Protein AF-A0A550H2T1-F1 (afdb_monomer)

Radius of gyration: 27.41 Å; Cα contacts (8 Å, |Δi|>4): 253; chains: 1; bounding box: 47×89×69 Å

Foldseek 3Di:
DPPVVVVVVVVVVVVVVVVVVVVVPPPPPCPVPPPPPDPPPDPPDDDDDDDDDLALVVVLVCCVVVVDVDDPDHAPVCCVVCVVCVVVVVDDDDDDFDLDDDDDDFPLVDPPNVPPLLVLLLLLLQAQVCLCCPLRVVSDDDDQDSQQTCNVPVRHDPDDDHRHNDLPVSLVSCVVVPQHQDPVRATADRVPRHGDDAAEAEFAQSRVSSVVRSVSSVVSCSVSRHHHDYHHYHPVVRVCCVPPVVD

Secondary structure (DSSP, 8-state):
--HHHHHHHHHHHHHHHHHHHHHHSS-----S------S----SSS-------SSHHHHHHHHHHTS-S--S---GGGHHHHHHHHHHTS--------S----PPP-TTSTTTT-HHHHHHHHTT--HHHIIIIISTT-S---SSTT--GGGGGGS----------HHHHHHHHHHTT--B-TTSSBBPTTTSSBPPPEEEEEETT-HHHHHHHHHHHHHHHHHT--EEEEEE-HHHHHHIIIII--

Sequence (247 aa):
MNQRKFFDITKILFLTSTLLLSFLIQPLALAGVQTSIGNLEGPYFKEIRFKIYASSEAEVAGLLSGDVDVMDFFEAEQIPDIEAGLEDGSIETAQAAEQGMWGFSFQCERYPLNILEFRQAVAHLVDKDKYVREGLQGLGYKIETFIESPGYGPWAATEYVTYEFNPTLAGEMLDSIGFVKGPDGKRIDPETGETMRPLVIIARTEHPHRIFSARELAAQMDVVGIPYDLQEVPRSVASPLVFLEQD

Solvent-accessible surface area (backbone atoms only — not comparable to full-atom values): 15097 Å² total; per-residue (Å²): 144,62,68,67,67,51,55,52,48,54,50,49,50,51,53,52,48,54,54,54,49,56,64,70,66,52,74,79,74,69,77,60,73,83,74,73,74,60,83,86,67,70,76,98,59,94,77,85,85,90,79,88,62,93,44,69,72,59,42,53,52,28,44,79,70,65,78,36,96,76,77,95,78,81,59,67,89,47,48,76,79,47,42,65,33,51,76,72,61,82,40,86,86,86,89,74,62,56,70,73,86,86,79,89,82,77,64,49,88,44,83,67,50,51,39,64,64,52,47,54,20,56,45,11,39,46,53,54,68,54,40,23,53,70,60,34,67,59,79,52,80,84,68,75,49,83,52,37,35,71,44,48,53,94,70,29,55,90,80,81,76,78,55,68,64,34,55,66,59,20,38,51,47,34,41,75,74,46,37,39,67,44,98,87,50,36,19,23,30,67,91,78,73,41,74,40,74,61,46,79,44,82,24,37,62,87,35,65,56,47,42,52,50,51,52,51,40,50,56,40,29,56,76,55,11,51,49,64,44,82,45,79,34,51,56,88,55,44,48,49,39,60,75,71,68,60,113

Nearest PDB structures (foldseek):
  2d5w-assembly2_B  TM=8.670E-01  e=3.342E-06  Thermus thermophilus HB8
  3ry3-assembly2_B  TM=8.615E-01  e=1.090E-05  Yersinia pestis CO92
  4ofo-assembly1_A  TM=7.462E-01  e=2.088E-05  Yersinia pestis
  6lzw-assembly1_A  TM=8.148E-01  e=1.652E-04  Vibrio harveyi 1DA3
  7ebm-assembly1_A  TM=7.617E-01  e=1.304E-04  Vibrio harveyi 1DA3

Structure (mmCIF, N/CA/C/O backbone):
data_AF-A0A550H2T1-F1
#
_entry.id   AF-A0A550H2T1-F1
#
loop_
_atom_site.group_PDB
_atom_site.id
_atom_site.type_symbol
_atom_site.label_atom_id
_atom_site.label_alt_id
_atom_site.label_comp_id
_atom_site.label_asym_id
_atom_site.label_entity_id
_atom_site.label_seq_id
_atom_site.pdbx_PDB_ins_code
_atom_site.Cartn_x
_atom_site.Cartn_y
_atom_site.Cartn_z
_atom_site.occupancy
_atom_site.B_iso_or_equiv
_atom_site.auth_seq_id
_atom_site.auth_comp_id
_atom_site.auth_asym_id
_atom_site.auth_atom_id
_atom_site.pdbx_PDB_model_num
ATOM 1 N N . MET A 1 1 ? -7.224 74.553 -5.557 1.00 53.78 1 MET A N 1
ATOM 2 C CA . MET A 1 1 ? -8.118 73.385 -5.734 1.00 53.78 1 MET A CA 1
ATOM 3 C C . MET A 1 1 ? -7.694 72.537 -6.946 1.00 53.78 1 MET A C 1
ATOM 5 O O . MET A 1 1 ? -8.506 72.319 -7.824 1.00 53.78 1 MET A O 1
ATOM 9 N N . ASN A 1 2 ? -6.429 72.080 -7.031 1.00 56.38 2 ASN A N 1
ATOM 10 C CA . ASN A 1 2 ? -5.956 71.277 -8.185 1.00 56.38 2 ASN A CA 1
ATOM 11 C C . ASN A 1 2 ? -4.809 70.283 -7.893 1.00 56.38 2 ASN A C 1
ATOM 13 O O . ASN A 1 2 ? -4.488 69.471 -8.747 1.00 56.38 2 ASN A O 1
ATOM 17 N N . GLN A 1 3 ? -4.215 70.290 -6.694 1.00 50.47 3 GLN A N 1
ATOM 18 C CA . GLN A 1 3 ? -3.084 69.407 -6.359 1.00 50.47 3 GLN A CA 1
ATOM 19 C C . GLN A 1 3 ? -3.528 67.981 -5.966 1.00 50.47 3 GLN A C 1
ATOM 21 O O . GLN A 1 3 ? -2.899 67.013 -6.375 1.00 50.47 3 GLN A O 1
ATOM 26 N N . ARG A 1 4 ? -4.662 67.823 -5.256 1.00 51.97 4 ARG A N 1
ATOM 27 C CA . ARG A 1 4 ? -5.195 66.498 -4.862 1.00 51.97 4 ARG A CA 1
ATOM 28 C C . ARG A 1 4 ? -5.650 65.646 -6.054 1.00 51.97 4 ARG A C 1
ATOM 30 O O . ARG A 1 4 ? -5.266 64.491 -6.140 1.00 51.97 4 ARG A O 1
ATOM 37 N N . LYS A 1 5 ? -6.379 66.237 -7.012 1.00 51.84 5 LYS A N 1
ATOM 38 C CA . LYS A 1 5 ? -6.832 65.525 -8.222 1.00 51.84 5 LYS A CA 1
ATOM 39 C C . LYS A 1 5 ? -5.664 65.053 -9.092 1.00 51.84 5 LYS A C 1
ATOM 41 O O . LYS A 1 5 ? -5.730 63.966 -9.643 1.00 51.84 5 LYS A O 1
ATOM 46 N N . PHE A 1 6 ? -4.594 65.844 -9.184 1.00 50.91 6 PHE A N 1
ATOM 47 C CA . PHE A 1 6 ? -3.403 65.462 -9.944 1.00 50.91 6 PHE A CA 1
ATOM 48 C C . PHE A 1 6 ? -2.669 64.289 -9.280 1.00 50.91 6 PHE A C 1
ATOM 50 O O . PHE A 1 6 ? -2.289 63.345 -9.958 1.00 50.91 6 PHE A O 1
ATOM 57 N N . PHE A 1 7 ? -2.548 64.301 -7.949 1.00 51.59 7 PHE A N 1
ATOM 58 C CA . PHE A 1 7 ? -1.900 63.227 -7.190 1.00 51.59 7 PHE A CA 1
ATOM 59 C C . PHE A 1 7 ? -2.669 61.896 -7.253 1.00 51.59 7 PHE A C 1
ATOM 61 O O . PHE A 1 7 ? -2.051 60.835 -7.327 1.00 51.59 7 PHE A O 1
ATOM 68 N N . ASP A 1 8 ? -4.004 61.948 -7.273 1.00 57.91 8 ASP A N 1
ATOM 69 C CA . ASP A 1 8 ? -4.855 60.761 -7.428 1.00 57.91 8 ASP A CA 1
ATOM 70 C C . ASP A 1 8 ? -4.793 60.190 -8.851 1.00 57.91 8 ASP A C 1
ATOM 72 O O . ASP A 1 8 ? -4.702 58.977 -9.017 1.00 57.91 8 ASP A O 1
ATOM 76 N N . ILE A 1 9 ? -4.742 61.042 -9.881 1.00 59.72 9 ILE A N 1
ATOM 77 C CA . ILE A 1 9 ? -4.605 60.601 -11.278 1.00 59.72 9 ILE A CA 1
ATOM 78 C C . ILE A 1 9 ? -3.243 59.937 -11.509 1.00 59.72 9 ILE A C 1
ATOM 80 O O . ILE A 1 9 ? -3.193 58.880 -12.131 1.00 59.72 9 ILE A O 1
ATOM 84 N N . THR A 1 10 ? -2.148 60.479 -10.965 1.00 57.31 10 THR A N 1
ATOM 85 C CA . THR A 1 10 ? -0.812 59.873 -11.108 1.00 57.31 10 THR A CA 1
ATOM 86 C C . THR A 1 10 ? -0.706 58.532 -10.384 1.00 57.31 10 THR A C 1
ATOM 88 O O . THR A 1 10 ? -0.069 57.617 -10.898 1.00 57.31 10 THR A O 1
ATOM 91 N N . LYS A 1 11 ? -1.359 58.377 -9.222 1.00 55.03 11 LYS A N 1
ATOM 92 C CA . LYS A 1 11 ? -1.432 57.092 -8.507 1.00 55.03 11 LYS A CA 1
ATOM 93 C C . LYS A 1 11 ? -2.270 56.066 -9.255 1.00 55.03 11 LYS A C 1
ATOM 95 O O . LYS A 1 11 ? -1.849 54.921 -9.339 1.00 55.03 11 LYS A O 1
ATOM 100 N N . ILE A 1 12 ? -3.405 56.473 -9.823 1.00 61.25 12 ILE A N 1
ATOM 101 C CA . ILE A 1 12 ? -4.246 55.603 -10.652 1.00 61.25 12 ILE A CA 1
ATOM 102 C C . ILE A 1 12 ? -3.483 55.181 -11.912 1.00 61.25 12 ILE A C 1
ATOM 104 O O . ILE A 1 12 ? -3.453 53.995 -12.203 1.00 61.25 12 ILE A O 1
ATOM 108 N N . LEU A 1 13 ? -2.784 56.100 -12.588 1.00 59.78 13 LEU A N 1
ATOM 109 C CA . LEU A 1 13 ? -1.946 55.791 -13.754 1.00 59.78 13 LEU A CA 1
ATOM 110 C C . LEU A 1 13 ? -0.780 54.855 -13.418 1.00 59.78 13 LEU A C 1
ATOM 112 O O . LEU A 1 13 ? -0.501 53.943 -14.194 1.00 59.78 13 LEU A O 1
ATOM 116 N N . PHE A 1 14 ? -0.129 55.036 -12.263 1.00 62.31 14 PHE A N 1
ATOM 117 C CA . PHE A 1 14 ? 0.906 54.110 -11.797 1.00 62.31 14 PHE A CA 1
ATOM 118 C C . PHE A 1 14 ? 0.327 52.730 -11.482 1.00 62.31 14 PHE A C 1
ATOM 120 O O . PHE A 1 14 ? 0.906 51.747 -11.925 1.00 62.31 14 PHE A O 1
ATOM 127 N N . LEU A 1 15 ? -0.822 52.657 -10.799 1.00 57.72 15 LEU A N 1
ATOM 128 C CA . LEU A 1 15 ? -1.489 51.396 -10.460 1.00 57.72 15 LEU A CA 1
ATOM 129 C C . LEU A 1 15 ? -1.986 50.659 -11.710 1.00 57.72 15 LEU A C 1
ATOM 131 O O . LEU A 1 15 ? -1.854 49.445 -11.800 1.00 57.72 15 LEU A O 1
ATOM 135 N N . THR A 1 16 ? -2.525 51.378 -12.700 1.00 58.09 16 THR A N 1
ATOM 136 C CA . THR A 1 16 ? -2.954 50.781 -13.972 1.00 58.09 16 THR A CA 1
ATOM 137 C C . THR A 1 16 ? -1.765 50.360 -14.825 1.00 58.09 16 THR A C 1
ATOM 139 O O . THR A 1 16 ? -1.844 49.336 -15.492 1.00 58.09 16 THR A O 1
ATOM 142 N N . SER A 1 17 ? -0.657 51.107 -14.786 1.00 57.84 17 SER A N 1
ATOM 143 C CA . SER A 1 17 ? 0.568 50.777 -15.523 1.00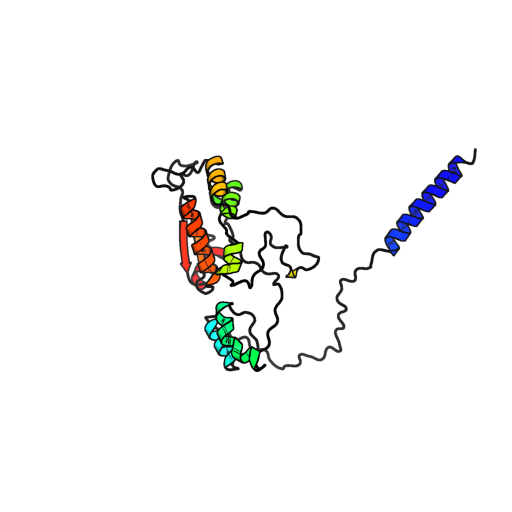 57.84 17 SER A CA 1
ATOM 144 C C . SER A 1 17 ? 1.262 49.544 -14.941 1.00 57.84 17 SER A C 1
ATOM 146 O O . SER A 1 17 ? 1.647 48.657 -15.697 1.00 57.84 17 SER A O 1
ATOM 148 N N . THR A 1 18 ? 1.346 49.414 -13.611 1.00 59.50 18 THR A N 1
ATOM 149 C CA . THR A 1 18 ? 1.875 48.196 -12.977 1.00 59.50 18 THR A CA 1
ATOM 150 C C . THR A 1 18 ? 0.954 46.995 -13.164 1.00 59.50 18 THR A C 1
ATOM 152 O O . THR A 1 18 ? 1.463 45.901 -13.394 1.00 59.50 18 THR A O 1
ATOM 155 N N . LEU A 1 19 ? -0.373 47.180 -13.161 1.00 57.50 19 LEU A N 1
ATOM 156 C CA . LEU A 1 19 ? -1.322 46.097 -13.449 1.00 57.50 19 LEU A CA 1
ATOM 157 C C . LEU A 1 19 ? -1.228 45.630 -14.917 1.00 57.50 19 LEU A C 1
ATOM 159 O O . LEU A 1 19 ? -1.221 44.431 -15.187 1.00 57.50 19 LEU A O 1
ATOM 163 N N . LEU A 1 20 ? -1.074 46.557 -15.870 1.00 55.59 20 LEU A N 1
ATOM 164 C CA . LEU A 1 20 ? -0.859 46.244 -17.292 1.00 55.59 20 LEU A CA 1
ATOM 165 C C . LEU A 1 20 ? 0.508 45.590 -17.548 1.00 55.59 20 LEU A C 1
ATOM 167 O O . LEU A 1 20 ? 0.585 44.652 -18.339 1.00 55.59 20 LEU A O 1
ATOM 171 N N . LEU A 1 21 ? 1.570 46.009 -16.849 1.00 56.59 21 LEU A N 1
ATOM 172 C CA . LEU A 1 21 ? 2.873 45.336 -16.918 1.00 56.59 21 LEU A CA 1
ATOM 173 C C . LEU A 1 21 ? 2.838 43.932 -16.296 1.00 56.59 21 LEU A C 1
ATOM 175 O O . LEU A 1 21 ? 3.496 43.037 -16.818 1.00 56.59 21 LEU A O 1
ATOM 179 N N . SER A 1 22 ? 2.049 43.696 -15.240 1.00 54.44 22 SER A N 1
ATOM 180 C CA . SER A 1 22 ? 1.910 42.349 -14.663 1.00 54.44 22 SER A CA 1
ATOM 181 C C . SER A 1 22 ? 1.177 41.362 -15.577 1.00 54.44 22 SER A C 1
ATOM 183 O O . SER A 1 22 ? 1.440 40.166 -15.493 1.00 54.44 22 SER A O 1
ATOM 185 N N . PHE A 1 23 ? 0.333 41.842 -16.499 1.00 54.12 23 PHE A N 1
ATOM 186 C CA . PHE A 1 23 ? -0.241 41.001 -17.558 1.00 54.12 23 PHE A CA 1
ATOM 187 C C . PHE A 1 23 ? 0.731 40.751 -18.724 1.00 54.12 23 PHE A C 1
ATOM 189 O O . PHE A 1 23 ? 0.613 39.731 -19.394 1.00 54.12 23 PHE A O 1
ATOM 196 N N . LEU A 1 24 ? 1.714 41.632 -18.948 1.00 52.44 24 LEU A N 1
ATOM 197 C CA . LEU A 1 24 ? 2.743 41.471 -19.989 1.00 52.44 24 LEU A CA 1
ATOM 198 C C . LEU A 1 24 ? 3.892 40.528 -19.586 1.00 52.44 24 LEU A C 1
ATOM 200 O O . LEU A 1 24 ? 4.621 40.071 -20.461 1.00 52.44 24 LEU A O 1
ATOM 204 N N . ILE A 1 25 ? 4.066 40.249 -18.287 1.00 52.00 25 ILE A N 1
ATOM 205 C CA . ILE A 1 25 ? 5.144 39.389 -17.754 1.00 52.00 25 ILE A CA 1
ATOM 206 C C . ILE A 1 25 ? 4.616 38.015 -17.314 1.00 52.00 25 ILE A C 1
ATOM 208 O O . ILE A 1 25 ? 5.388 37.178 -16.858 1.00 52.00 25 ILE A O 1
ATOM 212 N N . GLN A 1 26 ? 3.323 37.721 -17.480 1.00 47.94 26 GLN A N 1
ATOM 213 C CA . GLN A 1 26 ? 2.896 36.325 -17.424 1.00 47.94 26 GLN A CA 1
ATOM 214 C C . GLN A 1 26 ? 3.630 35.617 -18.569 1.00 47.94 26 GLN A C 1
ATOM 216 O O . GLN A 1 26 ? 3.380 35.973 -19.726 1.00 47.94 26 GLN A O 1
ATOM 221 N N . PRO A 1 27 ? 4.548 34.661 -18.312 1.00 53.12 27 PRO A N 1
ATOM 222 C CA . PRO A 1 27 ? 4.925 33.766 -19.380 1.00 53.12 27 PRO A CA 1
ATOM 223 C C . PRO A 1 27 ? 3.598 33.177 -19.830 1.00 53.12 27 PRO A C 1
ATOM 225 O O . PRO A 1 27 ? 2.863 32.604 -19.023 1.00 53.12 27 PRO A O 1
ATOM 228 N N . LEU A 1 28 ? 3.241 33.404 -21.093 1.00 48.69 28 LEU A N 1
ATOM 229 C CA . LEU A 1 28 ? 2.250 32.573 -21.735 1.00 48.69 28 LEU A CA 1
ATOM 230 C C . LEU A 1 28 ? 2.869 31.183 -21.621 1.00 48.69 28 LEU A C 1
ATOM 232 O O . LEU A 1 28 ? 3.751 30.824 -22.399 1.00 48.69 28 LEU A O 1
ATOM 236 N N . ALA A 1 29 ? 2.518 30.456 -20.564 1.00 47.31 29 ALA A N 1
ATOM 237 C CA . ALA A 1 29 ? 2.826 29.060 -20.450 1.00 47.31 29 ALA A CA 1
ATOM 238 C C . ALA A 1 29 ? 1.952 28.424 -21.524 1.00 47.31 29 ALA A C 1
ATOM 240 O O . ALA A 1 29 ? 0.867 27.911 -21.260 1.00 47.31 29 ALA A O 1
ATOM 241 N N . LEU A 1 30 ? 2.424 28.483 -22.771 1.00 47.00 30 LEU A N 1
ATOM 242 C CA . LEU A 1 30 ? 2.218 27.394 -23.696 1.00 47.00 30 LEU A CA 1
ATOM 243 C C . LEU A 1 30 ? 2.897 26.187 -23.036 1.00 47.00 30 LEU A C 1
ATOM 245 O O . LEU A 1 30 ? 3.993 25.783 -23.389 1.00 47.00 30 LEU A O 1
ATOM 249 N N . ALA A 1 31 ? 2.216 25.615 -22.046 1.00 47.78 31 ALA A N 1
ATOM 250 C CA . ALA A 1 31 ? 2.358 24.217 -21.688 1.00 47.78 31 ALA A CA 1
ATOM 251 C C . ALA A 1 31 ? 1.660 23.335 -22.741 1.00 47.78 31 ALA A C 1
ATOM 253 O O . ALA A 1 31 ? 1.484 22.139 -22.545 1.00 47.78 31 ALA A O 1
ATOM 254 N N . GLY A 1 32 ? 1.262 23.907 -23.884 1.00 45.31 32 GLY A N 1
ATOM 255 C CA . GLY A 1 32 ? 1.174 23.137 -25.105 1.00 45.31 32 GLY A CA 1
ATOM 256 C C . GLY A 1 32 ? 2.590 22.753 -25.494 1.00 45.31 32 GLY A C 1
ATOM 257 O O . GLY A 1 32 ? 3.327 23.590 -26.013 1.00 45.31 32 GLY A O 1
ATOM 258 N N . VAL A 1 33 ? 2.960 21.493 -25.249 1.00 48.91 33 VAL A N 1
ATOM 259 C CA . VAL A 1 33 ? 4.030 20.838 -26.007 1.00 48.91 33 VAL A CA 1
ATOM 260 C C . VAL A 1 33 ? 3.840 21.264 -27.455 1.00 48.91 33 VAL A C 1
ATOM 262 O O . VAL A 1 33 ? 2.736 21.127 -27.992 1.00 48.91 33 VAL A O 1
ATOM 265 N N . GLN A 1 34 ? 4.875 21.844 -28.061 1.00 43.41 34 GLN A N 1
ATOM 266 C CA . GLN A 1 34 ? 4.856 22.156 -29.478 1.00 43.41 34 GLN A CA 1
ATOM 267 C C . GLN A 1 34 ? 4.754 20.821 -30.205 1.00 43.41 34 GLN A C 1
ATOM 269 O O . GLN A 1 34 ? 5.752 20.171 -30.498 1.00 43.41 34 GLN A O 1
ATOM 274 N N . THR A 1 35 ? 3.528 20.365 -30.433 1.00 50.88 35 THR A N 1
ATOM 275 C CA . THR A 1 35 ? 3.269 19.218 -31.276 1.00 50.88 35 THR A CA 1
ATOM 276 C C . THR A 1 35 ? 3.522 19.721 -32.682 1.00 50.88 35 THR A C 1
ATOM 278 O O . THR A 1 35 ? 2.626 20.171 -33.393 1.00 50.88 35 THR A O 1
ATOM 281 N N . SER A 1 36 ? 4.783 19.657 -33.112 1.00 51.81 36 SER A N 1
ATOM 282 C CA . SER A 1 36 ? 5.016 19.356 -34.511 1.00 51.81 36 SER A CA 1
ATOM 283 C C . SER A 1 36 ? 4.486 17.942 -34.689 1.00 51.81 36 SER A C 1
ATOM 285 O O . SER A 1 36 ? 5.218 16.958 -34.603 1.00 51.81 36 SER A O 1
ATOM 287 N N . ILE A 1 37 ? 3.178 17.829 -34.899 1.00 54.94 37 ILE A N 1
ATOM 288 C CA . ILE A 1 37 ? 2.706 16.760 -35.750 1.00 54.94 37 ILE A CA 1
ATOM 289 C C . ILE A 1 37 ? 3.493 17.030 -37.030 1.00 54.94 37 ILE A C 1
ATOM 291 O O . ILE A 1 37 ? 3.290 18.062 -37.674 1.00 54.94 37 ILE A O 1
ATOM 295 N N . GLY A 1 38 ? 4.517 16.216 -37.294 1.00 59.28 38 GLY A N 1
ATOM 296 C CA . GLY A 1 38 ? 5.225 16.266 -38.565 1.00 59.28 38 GLY A CA 1
ATOM 297 C C . GLY A 1 38 ? 4.222 16.056 -39.700 1.00 59.28 38 GLY A C 1
ATOM 298 O O . GLY A 1 38 ? 3.005 16.031 -39.494 1.00 59.28 38 GLY A O 1
ATOM 299 N N . ASN A 1 39 ? 4.694 15.828 -40.921 1.00 62.44 39 ASN A N 1
ATOM 300 C CA . ASN A 1 39 ? 3.790 15.191 -41.874 1.00 62.44 39 ASN A CA 1
ATOM 301 C C . ASN A 1 39 ? 3.227 13.938 -41.185 1.00 62.44 39 ASN A C 1
ATOM 303 O O . ASN A 1 39 ? 4.005 13.157 -40.640 1.00 62.44 39 ASN A O 1
ATOM 307 N N . LEU A 1 40 ? 1.897 13.797 -41.127 1.00 61.09 40 LEU A N 1
ATOM 308 C CA . LEU A 1 40 ? 1.235 12.565 -40.695 1.00 61.09 40 LEU A CA 1
ATOM 309 C C . LEU A 1 40 ? 1.529 11.498 -41.757 1.00 61.09 40 LEU A C 1
ATOM 311 O O . LEU A 1 40 ? 0.663 11.099 -42.532 1.00 61.09 40 LEU A O 1
ATOM 315 N N . GLU A 1 41 ? 2.792 11.100 -41.848 1.00 68.75 41 GLU A N 1
ATOM 316 C CA . GLU A 1 41 ? 3.194 9.824 -42.393 1.00 68.75 41 GLU A CA 1
ATOM 317 C C . GLU A 1 41 ? 2.565 8.798 -41.453 1.00 68.75 41 GLU A C 1
ATOM 319 O O . GLU A 1 41 ? 2.632 8.933 -40.229 1.00 68.75 41 GLU A O 1
ATOM 324 N N . GLY A 1 42 ? 1.810 7.860 -42.025 1.00 74.00 42 GLY A N 1
ATOM 325 C CA . GLY A 1 42 ? 1.128 6.828 -41.251 1.00 74.00 42 GLY A CA 1
ATOM 326 C C . GLY A 1 42 ? 2.099 6.046 -40.354 1.00 74.00 42 GLY A C 1
ATOM 327 O O . GLY A 1 42 ? 3.311 6.257 -40.408 1.00 74.00 42 GLY A O 1
ATOM 328 N N . PRO A 1 43 ? 1.592 5.119 -39.528 1.00 81.31 43 PRO A N 1
ATOM 329 C CA . PRO A 1 43 ? 2.452 4.341 -38.644 1.00 81.31 43 PRO A CA 1
ATOM 330 C C . PRO A 1 43 ? 3.610 3.709 -39.430 1.00 81.31 43 PRO A C 1
ATOM 332 O O . PRO A 1 43 ? 3.405 3.120 -40.493 1.00 81.31 43 PRO A O 1
ATOM 335 N N . TYR A 1 44 ? 4.828 3.816 -38.893 1.00 85.38 44 TYR A N 1
ATOM 336 C CA . TYR A 1 44 ? 6.033 3.227 -39.495 1.00 85.38 44 TYR A CA 1
ATOM 337 C C . TYR A 1 44 ? 5.989 1.687 -39.548 1.00 85.38 44 TYR A C 1
ATOM 339 O O . TYR A 1 44 ? 6.842 1.053 -40.167 1.00 85.38 44 TYR A O 1
ATOM 347 N N . PHE A 1 45 ? 4.982 1.077 -38.924 1.00 84.06 45 PHE A N 1
ATOM 348 C CA . PHE A 1 45 ? 4.720 -0.354 -38.878 1.00 84.06 45 PHE A CA 1
ATOM 349 C C . PHE A 1 45 ? 3.338 -0.677 -39.463 1.00 84.06 45 PHE A C 1
ATOM 351 O O . PHE A 1 45 ? 2.417 0.138 -39.458 1.00 84.06 45 PHE A O 1
ATOM 358 N N . LYS A 1 46 ? 3.187 -1.907 -39.966 1.00 89.88 46 LYS A N 1
ATOM 359 C CA . LYS A 1 46 ? 1.938 -2.388 -40.583 1.00 89.88 46 LYS A CA 1
ATOM 360 C C . LYS A 1 46 ? 0.971 -3.027 -39.586 1.00 89.88 46 LYS A C 1
ATOM 362 O O . LYS A 1 46 ? -0.219 -3.101 -39.871 1.00 89.88 46 LYS A O 1
ATOM 367 N N . GLU A 1 47 ? 1.482 -3.522 -38.462 1.00 91.56 47 GLU A N 1
ATOM 368 C CA . GLU A 1 47 ? 0.734 -4.298 -37.474 1.00 91.56 47 GLU A CA 1
ATOM 369 C C . GLU A 1 47 ? 1.358 -4.098 -36.084 1.00 91.56 47 GLU A C 1
ATOM 371 O O . GLU A 1 47 ? 2.575 -3.964 -35.980 1.00 91.56 47 GLU A O 1
ATOM 376 N N . ILE A 1 48 ? 0.527 -4.098 -35.039 1.00 91.62 48 ILE A N 1
ATOM 377 C CA . ILE A 1 48 ? 0.940 -4.248 -33.637 1.00 91.62 48 ILE A CA 1
ATOM 378 C C . ILE A 1 48 ? 0.276 -5.522 -33.117 1.00 91.62 48 ILE A C 1
ATOM 380 O O . ILE A 1 48 ? -0.931 -5.701 -33.302 1.00 91.62 48 ILE A O 1
ATOM 384 N N . ARG A 1 49 ? 1.042 -6.391 -32.451 1.00 93.12 49 ARG A N 1
ATOM 385 C CA . ARG A 1 49 ? 0.527 -7.609 -31.816 1.00 93.12 49 ARG A CA 1
ATOM 386 C C . ARG A 1 49 ? 0.654 -7.503 -30.307 1.00 93.12 49 ARG A C 1
ATOM 388 O O . ARG A 1 49 ? 1.757 -7.444 -29.786 1.00 93.12 49 ARG A O 1
ATOM 395 N N . PHE A 1 50 ? -0.481 -7.536 -29.619 1.00 94.12 50 PHE A N 1
ATOM 396 C CA . PHE A 1 50 ? -0.514 -7.660 -28.166 1.00 94.12 50 PHE A CA 1
ATOM 397 C C . PHE A 1 50 ? -0.566 -9.139 -27.799 1.00 94.12 50 PHE A C 1
ATOM 399 O O . PHE A 1 50 ? -1.551 -9.822 -28.095 1.00 94.12 50 PHE A O 1
ATOM 406 N N . LYS A 1 51 ? 0.500 -9.636 -27.173 1.00 92.69 51 LYS A N 1
ATOM 407 C CA . LYS A 1 51 ? 0.582 -11.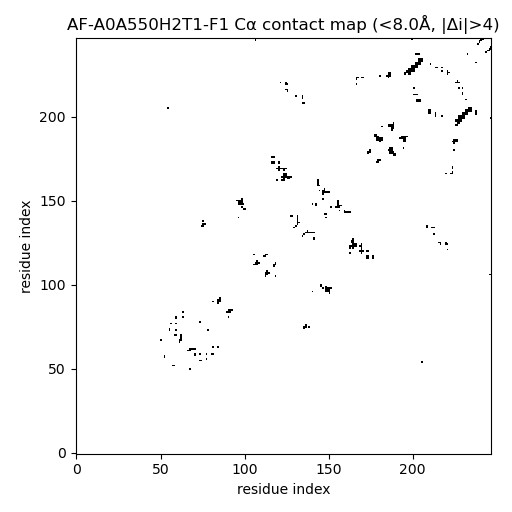009 -26.682 1.00 92.69 51 LYS A CA 1
ATOM 408 C C . LYS A 1 51 ? 0.420 -11.008 -25.168 1.00 92.69 51 LYS A C 1
ATOM 410 O O . LYS A 1 51 ? 1.099 -10.265 -24.478 1.00 92.69 51 LYS A O 1
ATOM 415 N N . ILE A 1 52 ? -0.510 -11.818 -24.668 1.00 90.00 52 ILE A N 1
ATOM 416 C CA . ILE A 1 52 ? -0.811 -11.893 -23.236 1.00 90.00 52 ILE A CA 1
ATOM 417 C C . ILE A 1 52 ? -0.054 -13.076 -22.643 1.00 90.00 52 ILE A C 1
ATOM 419 O O . ILE A 1 52 ? -0.306 -14.222 -23.026 1.00 90.00 52 ILE A O 1
ATOM 423 N N . TYR A 1 53 ? 0.825 -12.791 -21.689 1.00 87.19 53 TYR A N 1
ATOM 424 C CA . TYR A 1 53 ? 1.467 -13.795 -20.851 1.00 87.19 53 TYR A CA 1
ATOM 425 C C . TYR A 1 53 ? 0.705 -13.958 -19.534 1.00 87.19 53 TYR A C 1
ATOM 427 O O . TYR A 1 53 ? 0.035 -13.043 -19.056 1.00 87.19 53 TYR A O 1
ATOM 435 N N . ALA A 1 54 ? 0.753 -15.166 -18.971 1.00 82.94 54 ALA A N 1
ATOM 436 C CA . ALA A 1 54 ? 0.061 -15.483 -17.720 1.00 82.94 54 ALA A CA 1
ATOM 437 C C . ALA A 1 54 ? 0.863 -15.078 -16.471 1.00 82.94 54 ALA A C 1
ATOM 439 O O . ALA A 1 54 ? 0.295 -15.017 -15.383 1.00 82.94 54 ALA A O 1
ATOM 440 N N . SER A 1 55 ? 2.163 -14.826 -16.627 1.00 82.38 55 SER A N 1
ATOM 441 C CA . SER A 1 55 ? 3.058 -14.362 -15.573 1.00 82.38 55 SER A CA 1
ATOM 442 C C . SER A 1 55 ? 4.139 -13.467 -16.171 1.00 82.38 55 SER A C 1
ATOM 444 O O . SER A 1 55 ? 4.419 -13.559 -17.371 1.00 82.38 55 SER A O 1
ATOM 446 N N . SER A 1 56 ? 4.739 -12.624 -15.336 1.00 85.25 56 SER A N 1
ATOM 447 C CA . SER A 1 56 ? 5.802 -11.718 -15.764 1.00 85.25 56 SER A CA 1
ATOM 448 C C . SER A 1 56 ? 7.066 -12.474 -16.188 1.00 85.25 56 SER A C 1
ATOM 450 O O . SER A 1 56 ? 7.698 -12.136 -17.181 1.00 85.25 56 SER A O 1
ATOM 452 N N . GLU A 1 57 ? 7.393 -13.592 -15.534 1.00 88.31 57 GLU A N 1
ATOM 453 C CA . GLU A 1 57 ? 8.562 -14.408 -15.895 1.00 88.31 57 GLU A CA 1
ATOM 454 C C . GLU A 1 57 ? 8.446 -14.969 -17.320 1.00 88.31 57 GLU A C 1
ATOM 456 O O . GLU A 1 57 ? 9.435 -15.072 -18.047 1.00 88.31 57 GLU A O 1
ATOM 461 N N . ALA A 1 58 ? 7.227 -15.316 -17.743 1.00 90.81 58 ALA A N 1
ATOM 462 C CA . ALA A 1 58 ? 6.974 -15.756 -19.109 1.00 90.81 58 ALA A CA 1
ATOM 463 C C . ALA A 1 58 ? 7.095 -14.603 -20.120 1.00 90.81 58 ALA A C 1
ATOM 465 O O . ALA A 1 58 ? 7.517 -14.838 -21.252 1.00 90.81 58 ALA A O 1
ATOM 466 N N . GLU A 1 59 ? 6.750 -13.379 -19.719 1.00 92.31 59 GLU A N 1
ATOM 467 C CA . GLU A 1 59 ? 6.899 -12.177 -20.544 1.00 92.31 59 GLU A CA 1
ATOM 468 C C . GLU A 1 59 ? 8.377 -11.806 -20.735 1.00 92.31 59 GLU A C 1
ATOM 470 O O . GLU A 1 59 ? 8.809 -11.637 -21.877 1.00 92.31 59 GLU A O 1
ATOM 475 N N . VAL A 1 60 ? 9.181 -11.820 -19.663 1.00 93.81 60 VAL A N 1
ATOM 476 C CA . VAL A 1 60 ? 10.642 -11.613 -19.719 1.00 93.81 60 VAL A CA 1
ATOM 477 C C . VAL A 1 60 ? 11.316 -12.648 -20.622 1.00 93.81 60 VAL A C 1
ATOM 479 O O . VAL A 1 60 ? 12.123 -12.295 -21.482 1.00 93.81 60 VAL A O 1
ATOM 482 N N . ALA A 1 61 ? 10.950 -13.928 -20.508 1.00 93.44 61 ALA A N 1
ATOM 483 C CA . ALA A 1 61 ? 11.457 -14.965 -21.411 1.00 93.44 61 ALA A CA 1
ATOM 484 C C . ALA A 1 61 ? 11.043 -14.726 -22.879 1.00 93.44 61 ALA A C 1
ATOM 486 O O . ALA A 1 61 ? 11.805 -15.018 -23.808 1.00 93.44 61 ALA A O 1
ATOM 487 N N . GLY A 1 62 ? 9.845 -14.180 -23.099 1.00 94.75 62 GLY A N 1
ATOM 488 C CA . GLY A 1 62 ? 9.372 -13.745 -24.410 1.00 94.75 62 GLY A CA 1
ATOM 489 C C . GLY A 1 62 ? 10.239 -12.633 -25.001 1.00 94.75 62 GLY A C 1
ATOM 490 O O . GLY A 1 62 ? 10.619 -12.720 -26.168 1.00 94.75 62 GLY A O 1
ATOM 491 N N . LEU A 1 63 ? 10.611 -11.636 -24.194 1.00 95.56 63 LEU A N 1
ATOM 492 C CA . LEU A 1 63 ? 11.517 -10.560 -24.604 1.00 95.56 63 LEU A CA 1
ATOM 493 C C . LEU A 1 63 ? 12.907 -11.110 -24.957 1.00 95.56 63 LEU A C 1
ATOM 495 O O . LEU A 1 63 ? 13.402 -10.885 -26.058 1.00 95.56 63 LEU A O 1
ATOM 499 N N . LEU A 1 64 ? 13.504 -11.908 -24.065 1.00 94.50 64 LEU A N 1
ATOM 500 C CA . LEU A 1 64 ? 14.848 -12.479 -24.249 1.00 94.50 64 LEU A CA 1
ATOM 501 C C . LEU A 1 64 ? 14.956 -13.403 -25.474 1.00 94.50 64 LEU A C 1
ATOM 503 O O . LEU A 1 64 ? 16.029 -13.546 -26.057 1.00 94.50 64 LEU A O 1
ATOM 507 N N . SER A 1 65 ? 13.855 -14.047 -25.871 1.00 95.19 65 SER A N 1
ATOM 508 C CA . SER A 1 65 ? 13.805 -14.914 -27.056 1.00 95.19 65 SER A CA 1
ATOM 509 C C . SER A 1 65 ? 13.436 -14.187 -28.355 1.00 95.19 65 SER A C 1
ATOM 511 O O . SER A 1 65 ? 13.506 -14.801 -29.424 1.00 95.19 65 SER A O 1
ATOM 513 N N . GLY A 1 66 ? 13.063 -12.904 -28.288 1.00 94.69 66 GLY A N 1
ATOM 514 C CA . GLY A 1 66 ? 12.577 -12.122 -29.430 1.00 94.69 66 GLY A CA 1
ATOM 515 C C . GLY A 1 66 ? 11.153 -12.480 -29.878 1.00 94.69 66 GLY A C 1
ATOM 516 O O . GLY A 1 66 ? 10.776 -12.220 -31.018 1.00 94.69 66 GLY A O 1
ATOM 517 N N . ASP A 1 67 ? 10.365 -13.117 -29.012 1.00 95.88 67 ASP A N 1
ATOM 518 C CA . ASP A 1 67 ? 8.941 -13.404 -29.238 1.00 95.88 67 ASP A CA 1
ATOM 519 C C . ASP A 1 67 ? 8.072 -12.144 -29.049 1.00 95.88 67 ASP A C 1
ATOM 521 O O . ASP A 1 67 ? 7.011 -12.012 -29.664 1.00 95.88 67 ASP A O 1
ATOM 525 N N . VAL A 1 68 ? 8.540 -11.193 -28.232 1.00 96.12 68 VAL A N 1
ATOM 526 C CA . VAL A 1 68 ? 8.031 -9.815 -28.164 1.00 96.12 68 VAL A CA 1
ATOM 527 C C . VAL A 1 68 ? 9.180 -8.815 -28.250 1.00 96.12 68 VAL A C 1
ATOM 529 O O . VAL A 1 68 ? 10.260 -9.064 -27.727 1.00 96.12 68 VAL A O 1
ATOM 532 N N . ASP A 1 69 ? 8.928 -7.679 -28.899 1.00 93.75 69 ASP A N 1
ATOM 533 C CA . ASP A 1 69 ? 9.926 -6.616 -29.084 1.00 93.75 69 ASP A CA 1
ATOM 534 C C . ASP A 1 69 ? 9.911 -5.573 -27.952 1.00 93.75 69 ASP A C 1
ATOM 536 O O . ASP A 1 69 ? 10.877 -4.840 -27.760 1.00 93.75 69 ASP A O 1
ATOM 540 N N . VAL A 1 70 ? 8.786 -5.454 -27.238 1.00 92.81 70 VAL A N 1
ATOM 541 C CA . VAL A 1 70 ? 8.552 -4.434 -26.208 1.00 92.81 70 VAL A CA 1
ATOM 542 C C . VAL A 1 70 ? 7.794 -5.060 -25.048 1.00 92.81 70 VAL A C 1
ATOM 544 O O . VAL A 1 70 ? 6.834 -5.802 -25.259 1.00 92.81 70 VAL A O 1
ATOM 547 N N . MET A 1 71 ? 8.205 -4.699 -23.837 1.00 90.81 71 MET A N 1
ATOM 548 C CA . MET A 1 71 ? 7.556 -5.048 -22.580 1.00 90.81 71 MET A CA 1
ATOM 549 C C . MET A 1 71 ? 7.288 -3.760 -21.797 1.00 90.81 71 MET A C 1
ATOM 551 O O . MET A 1 71 ? 8.125 -2.857 -21.793 1.00 90.81 71 MET A O 1
ATOM 555 N N . ASP A 1 72 ? 6.111 -3.661 -21.181 1.00 83.50 72 ASP A N 1
ATOM 556 C CA . ASP A 1 72 ? 5.674 -2.452 -20.461 1.00 83.50 72 ASP A CA 1
ATOM 557 C C . ASP A 1 72 ? 6.280 -2.367 -19.051 1.00 83.50 72 ASP A C 1
ATOM 559 O O . ASP A 1 72 ? 6.569 -1.287 -18.541 1.00 83.50 72 ASP A O 1
ATOM 563 N N . PHE A 1 73 ? 6.503 -3.517 -18.412 1.00 80.44 73 PHE A N 1
ATOM 564 C CA . PHE A 1 73 ? 6.955 -3.595 -17.028 1.00 80.44 73 PHE A CA 1
ATOM 565 C C . PHE A 1 73 ? 7.678 -4.920 -16.754 1.00 80.44 73 PHE A C 1
ATOM 567 O O . PHE A 1 73 ? 7.325 -5.942 -17.331 1.00 80.44 73 PHE A O 1
ATOM 574 N N . PHE A 1 74 ? 8.652 -4.900 -15.845 1.00 84.69 74 PHE A N 1
ATOM 575 C CA . PHE A 1 74 ? 9.242 -6.085 -15.218 1.00 84.69 74 PHE A CA 1
ATOM 576 C C . PHE A 1 74 ? 9.452 -5.820 -13.729 1.00 84.69 74 PHE A C 1
ATOM 578 O O . PHE A 1 74 ? 9.631 -4.670 -13.312 1.00 84.69 74 PHE A O 1
ATOM 585 N N . GLU A 1 75 ? 9.434 -6.873 -12.918 1.00 84.75 75 GLU A N 1
ATOM 586 C CA . GLU A 1 75 ? 9.715 -6.763 -11.491 1.00 84.75 75 GLU A CA 1
ATOM 587 C C . GLU A 1 75 ? 11.214 -6.572 -11.231 1.00 84.75 75 GLU A C 1
ATOM 589 O O . GLU A 1 75 ? 12.068 -7.066 -11.967 1.00 84.7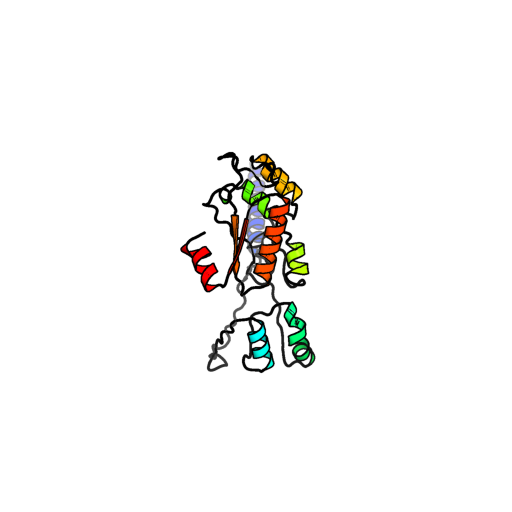5 75 GLU A O 1
ATOM 594 N N . ALA A 1 76 ? 11.561 -5.878 -10.146 1.00 83.69 76 ALA A N 1
ATOM 595 C CA . ALA A 1 76 ? 12.956 -5.596 -9.806 1.00 83.69 76 ALA A CA 1
ATOM 596 C C . ALA A 1 76 ? 13.807 -6.874 -9.674 1.00 83.69 76 ALA A C 1
ATOM 598 O O . ALA A 1 76 ? 14.972 -6.905 -10.068 1.00 83.69 76 ALA A O 1
ATOM 599 N N . GLU A 1 77 ? 13.194 -7.952 -9.182 1.00 85.62 77 GLU A N 1
ATOM 600 C CA . GLU A 1 77 ? 13.769 -9.291 -9.060 1.00 85.62 77 GLU A CA 1
ATOM 601 C C . GLU A 1 77 ? 14.275 -9.862 -10.390 1.00 85.62 77 GLU A C 1
ATOM 603 O O . GLU A 1 77 ? 15.144 -10.730 -10.373 1.00 85.62 77 GLU A O 1
ATOM 608 N N . GLN A 1 78 ? 13.748 -9.382 -11.517 1.00 88.94 78 GLN A N 1
ATOM 609 C CA . GLN A 1 78 ? 14.066 -9.849 -12.866 1.00 88.94 78 GLN A CA 1
ATOM 610 C C . GLN A 1 78 ? 15.173 -9.025 -13.536 1.00 88.94 78 GLN A C 1
ATOM 612 O O . GLN A 1 78 ? 15.588 -9.352 -14.646 1.00 88.94 78 GLN A O 1
ATOM 617 N N . ILE A 1 79 ? 15.703 -7.982 -12.879 1.00 88.69 79 ILE A N 1
ATOM 618 C CA . ILE A 1 79 ? 16.870 -7.235 -13.383 1.00 88.69 79 ILE A CA 1
ATOM 619 C C . ILE A 1 79 ? 18.029 -8.172 -13.773 1.00 88.69 79 ILE A C 1
ATOM 621 O O . ILE A 1 79 ? 18.559 -7.998 -14.871 1.00 88.69 79 ILE A O 1
ATOM 625 N N . PRO A 1 80 ? 18.411 -9.182 -12.960 1.00 91.69 80 PRO A N 1
ATOM 626 C CA . PRO A 1 80 ? 19.482 -10.108 -13.330 1.00 91.69 80 PRO A CA 1
ATOM 627 C C . PRO A 1 80 ? 19.193 -10.912 -14.605 1.00 91.69 80 PRO A C 1
ATOM 629 O O . PRO A 1 80 ? 20.127 -11.282 -15.313 1.00 91.69 80 PRO A O 1
ATOM 632 N N . ASP A 1 81 ? 17.920 -11.171 -14.923 1.00 92.56 81 ASP A N 1
ATOM 633 C CA . ASP A 1 81 ? 17.536 -11.945 -16.108 1.00 92.56 81 ASP A CA 1
ATOM 634 C C . ASP A 1 81 ? 17.744 -11.147 -17.405 1.00 92.56 81 ASP A C 1
ATOM 636 O O . ASP A 1 81 ? 18.043 -11.728 -18.449 1.00 92.56 81 ASP A O 1
ATOM 640 N N . ILE A 1 82 ? 17.624 -9.815 -17.344 1.00 92.25 82 ILE A N 1
ATOM 641 C CA . ILE A 1 82 ? 17.808 -8.914 -18.494 1.00 92.25 82 ILE A CA 1
ATOM 642 C C . ILE A 1 82 ? 19.191 -8.248 -18.536 1.00 92.25 82 ILE A C 1
ATOM 644 O O . ILE A 1 82 ? 19.534 -7.635 -19.546 1.00 92.25 82 ILE A O 1
ATOM 648 N N . GLU A 1 83 ? 19.999 -8.379 -17.478 1.00 93.75 83 GLU A N 1
ATOM 649 C CA . GLU A 1 83 ? 21.294 -7.698 -17.316 1.00 93.75 83 GLU A CA 1
ATOM 650 C C . GLU A 1 83 ? 22.239 -7.945 -18.497 1.00 93.75 83 GLU A C 1
ATOM 652 O O . GLU A 1 83 ? 22.783 -6.997 -19.057 1.00 93.75 83 GLU A O 1
ATOM 657 N N . ALA A 1 84 ? 22.355 -9.193 -18.959 1.00 94.31 84 ALA A N 1
ATOM 658 C CA . ALA A 1 84 ? 23.196 -9.524 -20.109 1.00 94.31 84 ALA A CA 1
ATOM 659 C C . ALA A 1 84 ? 22.771 -8.780 -21.391 1.00 94.31 84 ALA A C 1
ATOM 661 O O . ALA A 1 84 ? 23.628 -8.325 -22.148 1.00 94.31 84 ALA A O 1
ATOM 662 N N . GLY A 1 85 ? 21.461 -8.621 -21.611 1.00 93.75 85 GLY A N 1
ATOM 663 C CA . GLY A 1 85 ? 20.929 -7.888 -22.761 1.00 93.75 85 GLY A CA 1
ATOM 664 C C . GLY A 1 85 ? 21.129 -6.374 -22.651 1.00 93.75 85 GLY A C 1
ATOM 665 O O . GLY A 1 85 ? 21.311 -5.692 -23.658 1.00 93.75 85 GLY A O 1
ATOM 666 N N . LEU A 1 86 ? 21.140 -5.840 -21.426 1.00 92.94 86 LEU A N 1
ATOM 667 C CA . LEU A 1 86 ? 21.498 -4.442 -21.167 1.00 92.94 86 LEU A CA 1
ATOM 668 C C . LEU A 1 86 ? 22.990 -4.191 -21.427 1.00 92.94 86 LEU A C 1
ATOM 670 O O . LEU A 1 86 ? 23.354 -3.162 -21.995 1.00 92.94 86 LEU A O 1
ATOM 674 N N . GLU A 1 87 ? 23.856 -5.121 -21.017 1.00 95.81 87 GLU A N 1
ATOM 675 C CA . GLU A 1 87 ? 25.308 -5.015 -21.190 1.00 95.81 87 GLU A CA 1
ATOM 676 C C . GLU A 1 87 ? 25.744 -5.139 -22.656 1.00 95.81 87 GLU A C 1
ATOM 678 O O . GLU A 1 87 ? 26.649 -4.418 -23.089 1.00 95.81 87 GLU A O 1
ATOM 683 N N . ASP A 1 88 ? 25.120 -6.035 -23.427 1.00 95.94 88 ASP A N 1
ATOM 684 C CA . ASP A 1 88 ? 25.445 -6.242 -24.845 1.00 95.94 88 ASP A CA 1
ATOM 685 C C . ASP A 1 88 ? 24.685 -5.310 -25.808 1.00 95.94 88 ASP A C 1
ATOM 687 O O . ASP A 1 88 ? 25.027 -5.235 -26.994 1.00 95.94 88 ASP A O 1
ATOM 691 N N . GLY A 1 89 ? 23.710 -4.556 -25.292 1.00 93.94 89 GLY A N 1
ATOM 692 C CA . GLY A 1 89 ? 22.912 -3.582 -26.034 1.00 93.94 89 GLY A CA 1
ATOM 693 C C . GLY A 1 89 ? 21.783 -4.186 -26.872 1.00 93.94 89 GLY A C 1
ATOM 694 O O . GLY A 1 89 ? 21.230 -3.491 -27.724 1.00 93.94 89 GLY A O 1
ATOM 695 N N . SER A 1 90 ? 21.441 -5.462 -26.676 1.00 94.44 90 SER A N 1
ATOM 696 C CA . SER A 1 90 ? 20.262 -6.086 -27.293 1.00 94.44 90 SER A CA 1
ATOM 697 C C . SER A 1 90 ? 18.945 -5.673 -26.632 1.00 94.44 90 SER A C 1
ATOM 699 O O . SER A 1 90 ? 17.896 -5.761 -27.270 1.00 94.44 90 SER A O 1
ATOM 701 N N . ILE A 1 91 ? 18.996 -5.186 -25.388 1.00 94.56 91 ILE A N 1
ATOM 702 C CA . ILE A 1 91 ? 17.858 -4.637 -24.648 1.00 94.56 91 ILE A CA 1
ATOM 703 C C . ILE A 1 91 ? 18.160 -3.190 -24.266 1.00 94.56 91 ILE A C 1
ATOM 705 O O . ILE A 1 91 ? 19.203 -2.876 -23.696 1.00 94.56 91 ILE A O 1
ATOM 709 N N . GLU A 1 92 ? 17.197 -2.311 -24.522 1.00 91.88 92 GLU A N 1
ATOM 710 C CA . GLU A 1 92 ? 17.191 -0.943 -24.015 1.00 91.88 92 GLU A CA 1
ATOM 711 C C . GLU A 1 92 ? 16.077 -0.786 -22.976 1.00 91.88 92 GLU A C 1
ATOM 713 O O . GLU A 1 92 ? 15.004 -1.375 -23.102 1.00 91.88 92 GLU A O 1
ATOM 718 N N . THR A 1 93 ? 16.315 0.031 -21.949 1.00 88.62 93 THR A N 1
ATOM 719 C CA . THR A 1 93 ? 15.294 0.376 -20.952 1.00 88.62 93 THR A CA 1
ATOM 720 C C . THR A 1 93 ? 15.096 1.880 -20.882 1.00 88.62 93 THR A C 1
ATOM 722 O O . THR A 1 93 ? 16.033 2.668 -21.012 1.00 88.62 93 THR A O 1
ATOM 725 N N . ALA A 1 94 ? 13.851 2.279 -20.647 1.00 86.44 94 ALA A N 1
ATOM 726 C CA . ALA A 1 94 ? 13.490 3.645 -20.316 1.00 86.44 94 ALA A CA 1
ATOM 727 C C . ALA A 1 94 ? 12.722 3.626 -18.996 1.00 86.44 94 ALA A C 1
ATOM 729 O O . ALA A 1 94 ? 11.751 2.891 -18.847 1.00 86.44 94 ALA A O 1
ATOM 730 N N . GLN A 1 95 ? 13.164 4.439 -18.040 1.00 83.06 95 GLN A N 1
ATOM 731 C CA . GLN A 1 95 ? 12.490 4.599 -16.757 1.00 83.06 95 GLN A CA 1
ATOM 732 C C . GLN A 1 95 ? 11.857 5.983 -16.683 1.00 83.06 95 GLN A C 1
ATOM 734 O O . GLN A 1 95 ? 12.495 6.996 -16.980 1.00 83.06 95 GLN A O 1
ATOM 739 N N . ALA A 1 96 ? 10.601 6.022 -16.260 1.00 83.62 96 ALA A N 1
ATOM 740 C CA . ALA A 1 96 ? 9.879 7.248 -15.976 1.00 83.62 96 ALA A CA 1
ATOM 741 C C . ALA A 1 96 ? 9.043 7.059 -14.711 1.00 83.62 96 ALA A C 1
ATOM 743 O O . ALA A 1 96 ? 8.612 5.952 -14.397 1.00 83.62 96 ALA A O 1
ATOM 744 N N . ALA A 1 97 ? 8.798 8.152 -13.990 1.00 85.00 97 ALA A N 1
ATOM 745 C CA . ALA A 1 97 ? 7.838 8.127 -12.899 1.00 85.00 97 ALA A CA 1
ATOM 746 C C . ALA A 1 97 ? 6.429 7.912 -13.473 1.00 85.00 97 ALA A C 1
ATOM 748 O O . ALA A 1 97 ? 5.926 8.741 -14.234 1.00 85.00 97 ALA A O 1
ATOM 749 N N . GLU A 1 98 ? 5.807 6.792 -13.115 1.00 82.19 98 GLU A N 1
ATOM 750 C CA . GLU A 1 98 ? 4.443 6.463 -13.520 1.00 82.19 98 GLU A CA 1
ATOM 751 C C . GLU A 1 98 ? 3.434 7.390 -12.821 1.00 82.19 98 GLU A C 1
ATOM 753 O O . GLU A 1 98 ? 3.606 7.766 -11.662 1.00 82.19 98 GLU A O 1
ATOM 758 N N . GLN A 1 99 ? 2.348 7.749 -13.506 1.00 87.62 99 GLN A N 1
ATOM 759 C CA . GLN A 1 99 ? 1.216 8.465 -12.896 1.00 87.62 99 GLN A CA 1
ATOM 760 C C . GLN A 1 99 ? 0.275 7.537 -12.107 1.00 87.62 99 GLN A C 1
ATOM 762 O O . GLN A 1 99 ? -0.627 8.015 -11.413 1.00 87.62 99 GLN A O 1
ATOM 767 N N . GLY A 1 100 ? 0.474 6.222 -12.231 1.00 83.12 100 GLY A N 1
ATOM 768 C CA . GLY A 1 100 ? -0.217 5.199 -11.464 1.00 83.12 100 GLY A CA 1
ATOM 769 C C . GLY A 1 100 ? 0.201 5.185 -9.996 1.00 83.12 100 GLY A C 1
ATOM 770 O O . GLY A 1 100 ? 1.204 5.770 -9.590 1.00 83.12 100 GLY A O 1
ATOM 771 N N . MET A 1 101 ? -0.605 4.511 -9.178 1.00 87.38 101 MET A N 1
ATOM 772 C CA . MET A 1 101 ? -0.302 4.300 -7.769 1.00 87.38 101 MET A CA 1
ATOM 773 C C . MET A 1 101 ? -0.715 2.917 -7.320 1.00 87.38 101 MET A C 1
ATOM 775 O O . MET A 1 101 ? -1.617 2.289 -7.882 1.00 87.38 101 MET A O 1
ATOM 779 N N . TRP A 1 102 ? -0.087 2.482 -6.242 1.00 87.69 102 TRP A N 1
ATOM 780 C CA . TRP A 1 102 ? -0.463 1.280 -5.532 1.00 87.69 102 TRP A CA 1
ATOM 781 C C . TRP A 1 102 ? -0.950 1.673 -4.145 1.00 87.69 102 TRP A C 1
ATOM 783 O O . TRP A 1 102 ? -0.359 2.526 -3.486 1.00 87.69 102 TRP A O 1
ATOM 793 N N . GLY A 1 103 ? -2.047 1.069 -3.702 1.00 90.56 103 GLY A N 1
ATOM 794 C CA . GLY A 1 103 ? -2.625 1.385 -2.406 1.00 90.56 103 GLY A CA 1
ATOM 795 C C . GLY A 1 103 ? -3.730 0.422 -2.008 1.00 90.56 103 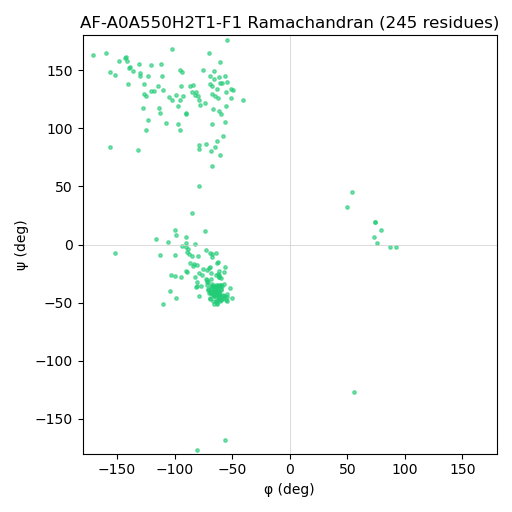GLY A C 1
ATOM 796 O O . GLY A 1 103 ? -4.290 -0.297 -2.839 1.00 90.56 103 GLY A O 1
ATOM 797 N N . PHE A 1 104 ? -4.049 0.433 -0.718 1.00 93.38 104 PHE A N 1
ATOM 798 C CA . PHE A 1 104 ? -5.215 -0.250 -0.179 1.00 93.38 104 PHE A CA 1
ATOM 799 C C . PHE A 1 104 ? -6.451 0.622 -0.376 1.00 93.38 104 PHE A C 1
ATOM 801 O O . PHE A 1 104 ? -6.461 1.797 -0.014 1.00 93.38 104 PHE A O 1
ATOM 808 N N . SER A 1 105 ? -7.497 0.039 -0.952 1.00 92.50 105 SER A N 1
ATOM 809 C CA . SER A 1 105 ? -8.802 0.688 -1.076 1.00 92.50 105 SER A CA 1
ATOM 810 C C . SER A 1 105 ? -9.714 0.186 0.036 1.00 92.50 105 SER A C 1
ATOM 812 O O . SER A 1 105 ? -9.846 -1.021 0.222 1.00 92.50 105 SER A O 1
ATOM 814 N N . PHE A 1 106 ? -10.343 1.100 0.773 1.00 94.38 106 PHE A N 1
ATOM 815 C CA . PHE A 1 106 ? -11.298 0.753 1.825 1.00 94.38 106 PHE A CA 1
ATOM 816 C C . PHE A 1 106 ? -12.729 0.767 1.291 1.00 94.38 106 PHE A C 1
ATOM 818 O O . PHE A 1 106 ? -13.134 1.722 0.627 1.00 94.38 106 PHE A O 1
ATOM 825 N N . GLN A 1 107 ? -13.523 -0.240 1.658 1.00 93.69 107 GLN A N 1
ATOM 826 C CA . GLN A 1 107 ? -14.972 -0.195 1.489 1.00 93.69 107 GLN A CA 1
ATOM 827 C C . GLN A 1 107 ? -15.595 0.651 2.610 1.00 93.69 107 GLN A C 1
ATOM 829 O O . GLN A 1 107 ? -15.992 0.144 3.658 1.00 93.69 107 GLN A O 1
ATOM 834 N N . CYS A 1 108 ? -15.648 1.965 2.393 1.00 95.38 108 CYS A N 1
ATOM 835 C CA . CYS A 1 108 ? -16.088 2.945 3.386 1.00 95.38 108 CYS A CA 1
ATOM 836 C C . CYS A 1 108 ? -17.579 2.862 3.756 1.00 95.38 108 CYS A C 1
ATOM 838 O O . CYS A 1 108 ? -17.991 3.547 4.685 1.00 95.38 108 CYS A O 1
ATOM 840 N N . GLU A 1 109 ? -18.401 2.065 3.072 1.00 93.19 109 GLU A N 1
ATOM 841 C CA . GLU A 1 109 ? -19.799 1.838 3.474 1.00 93.19 109 GLU A CA 1
ATOM 842 C C . GLU A 1 109 ? -19.942 0.704 4.501 1.00 93.19 109 GLU A C 1
ATOM 844 O O . GLU A 1 109 ? -20.962 0.611 5.186 1.00 93.19 109 GLU A O 1
ATOM 849 N N . ARG A 1 110 ? -18.916 -0.146 4.664 1.00 93.12 110 ARG A N 1
ATOM 850 C CA . ARG A 1 110 ? -18.940 -1.282 5.596 1.00 93.12 110 ARG A CA 1
ATOM 851 C C . ARG A 1 110 ? -18.306 -0.906 6.934 1.00 93.12 110 ARG A C 1
ATOM 853 O O . ARG A 1 110 ? -17.136 -0.544 7.002 1.00 93.12 110 ARG A O 1
ATOM 860 N N . TYR A 1 111 ? -19.042 -1.075 8.028 1.00 95.12 111 TYR A N 1
ATOM 861 C CA . TYR A 1 111 ? -18.504 -0.918 9.384 1.00 95.12 111 TYR A CA 1
ATOM 862 C C . TYR A 1 111 ? -17.362 -1.914 9.671 1.00 95.12 111 TYR A C 1
ATOM 864 O O . TYR A 1 111 ? -17.503 -3.076 9.281 1.00 95.12 111 TYR A O 1
ATOM 872 N N . PRO A 1 112 ? -16.254 -1.538 10.345 1.00 96.56 112 PRO A N 1
ATOM 873 C CA . PRO A 1 112 ? -15.938 -0.216 10.904 1.00 96.56 112 PRO A CA 1
ATOM 874 C C . PRO A 1 112 ? -15.179 0.711 9.938 1.00 96.56 112 PRO A C 1
ATOM 876 O O . PRO A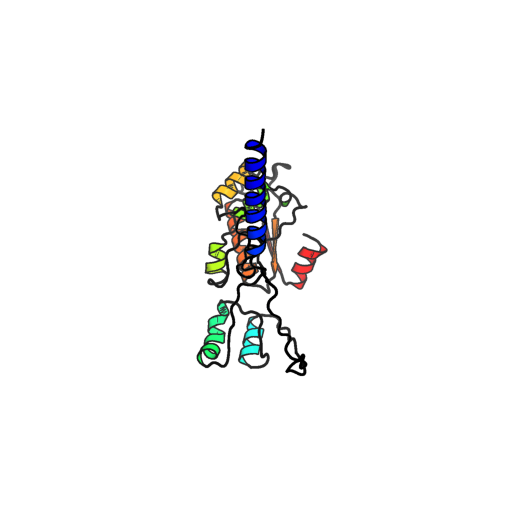 1 112 ? -14.763 1.801 10.320 1.00 96.56 112 PRO A O 1
ATOM 879 N N . LEU A 1 113 ? -14.989 0.313 8.674 1.00 97.19 113 LEU A N 1
ATOM 880 C CA . LEU A 1 113 ? -14.289 1.120 7.668 1.00 97.19 113 LEU A CA 1
ATOM 881 C C . LEU A 1 113 ? -15.050 2.395 7.286 1.00 97.19 113 LEU A C 1
ATOM 883 O O . LEU A 1 113 ? -14.475 3.262 6.635 1.00 97.19 113 LEU A O 1
ATOM 887 N N . ASN A 1 114 ? -16.305 2.556 7.702 1.00 97.38 114 ASN A N 1
ATOM 888 C CA . ASN A 1 114 ? -17.042 3.815 7.606 1.00 97.38 114 ASN A CA 1
ATOM 889 C C . ASN A 1 114 ? -16.549 4.889 8.596 1.00 97.38 114 ASN A C 1
ATOM 891 O O . ASN A 1 114 ? -16.701 6.080 8.313 1.00 97.38 114 ASN A O 1
ATOM 895 N N . ILE A 1 115 ? -15.877 4.508 9.686 1.00 98.31 115 ILE A N 1
ATOM 896 C CA . ILE A 1 115 ? -15.314 5.425 10.687 1.00 98.31 115 ILE A CA 1
ATOM 897 C C . ILE A 1 115 ? -14.003 6.023 10.160 1.00 98.31 115 ILE A C 1
ATOM 899 O O . ILE A 1 115 ? -13.077 5.298 9.789 1.00 98.31 115 ILE A O 1
ATOM 903 N N . LEU A 1 116 ? -13.908 7.356 10.118 1.00 98.00 116 LEU A N 1
ATOM 904 C CA . LEU A 1 116 ? -12.735 8.055 9.584 1.00 98.00 116 LEU A CA 1
ATOM 905 C C . LEU A 1 116 ? -11.481 7.750 10.405 1.00 98.00 116 LEU A C 1
ATOM 907 O O . LEU A 1 116 ? -10.466 7.343 9.847 1.00 98.00 116 LEU A O 1
ATOM 911 N N . GLU A 1 117 ? -11.574 7.902 11.719 1.00 98.50 117 GLU A N 1
ATOM 912 C CA . GLU A 1 117 ? -10.487 7.710 12.676 1.00 98.50 117 GLU A CA 1
ATOM 913 C C . GLU A 1 117 ? -9.959 6.271 12.635 1.00 98.50 117 GLU A C 1
ATOM 915 O O . GLU A 1 117 ? -8.753 6.051 12.736 1.00 98.50 117 GLU A O 1
ATOM 920 N N . PHE A 1 118 ? -10.841 5.292 12.393 1.00 98.62 118 PHE A N 1
ATOM 921 C CA . PHE A 1 118 ? -10.448 3.899 12.188 1.00 98.62 118 PHE A CA 1
ATOM 922 C C . PHE A 1 118 ? -9.585 3.755 10.927 1.00 98.62 118 PHE A C 1
ATOM 924 O O . PHE A 1 118 ? -8.504 3.171 10.982 1.00 98.62 118 PHE A O 1
ATOM 931 N N . ARG A 1 119 ? -10.010 4.330 9.790 1.00 98.31 119 ARG A N 1
ATOM 932 C CA . ARG A 1 119 ? -9.214 4.299 8.546 1.00 98.31 119 ARG A CA 1
ATOM 933 C C . ARG A 1 119 ? -7.876 5.021 8.699 1.00 98.31 119 ARG A C 1
ATOM 935 O O . ARG A 1 119 ? -6.873 4.546 8.177 1.00 98.31 119 ARG A O 1
ATOM 942 N N . GLN A 1 120 ? -7.848 6.140 9.421 1.00 98.19 120 GLN A N 1
ATOM 943 C CA . GLN A 1 120 ? -6.612 6.873 9.710 1.00 98.19 120 GLN A CA 1
ATOM 944 C C . GLN A 1 120 ? -5.653 6.046 10.572 1.00 98.19 120 GLN A C 1
ATOM 946 O O . GLN A 1 120 ? -4.460 6.002 10.284 1.00 98.19 120 GLN A O 1
ATOM 951 N N . ALA A 1 121 ? -6.167 5.322 11.570 1.00 98.62 121 ALA A N 1
ATOM 952 C CA . ALA A 1 121 ? -5.355 4.396 12.348 1.00 98.62 121 ALA A CA 1
ATOM 953 C C . ALA A 1 121 ? -4.777 3.271 11.475 1.00 98.62 121 ALA A C 1
ATOM 955 O O . ALA A 1 121 ? -3.592 2.968 11.582 1.00 98.62 121 ALA A O 1
ATOM 956 N N . VAL A 1 122 ? -5.570 2.692 10.564 1.00 98.38 122 VAL A N 1
ATOM 957 C CA . VAL A 1 122 ? -5.070 1.674 9.621 1.00 98.38 122 VAL A CA 1
ATOM 958 C C . VAL A 1 122 ? -4.013 2.252 8.671 1.00 98.38 122 VAL A C 1
ATOM 960 O O . VAL A 1 122 ? -3.049 1.560 8.357 1.00 98.38 122 VAL A O 1
ATOM 963 N N . ALA A 1 123 ? -4.126 3.515 8.249 1.00 97.44 123 ALA A N 1
ATOM 964 C CA . ALA A 1 123 ? -3.117 4.154 7.398 1.00 97.44 123 ALA A CA 1
ATOM 965 C C . ALA A 1 123 ? -1.728 4.206 8.067 1.00 97.44 123 ALA A C 1
ATOM 967 O O . ALA A 1 123 ? -0.724 3.960 7.402 1.00 97.44 123 ALA A O 1
ATOM 968 N N . HIS A 1 124 ? -1.670 4.408 9.388 1.00 98.50 124 HIS A N 1
ATOM 969 C CA . HIS A 1 124 ? -0.429 4.351 10.173 1.00 98.50 124 HIS A CA 1
ATOM 970 C C . HIS A 1 124 ? 0.179 2.938 10.300 1.00 98.50 124 HIS A C 1
ATOM 972 O O . HIS A 1 124 ? 1.290 2.800 10.813 1.00 98.50 124 HIS A O 1
ATOM 978 N N . LEU A 1 125 ? -0.504 1.884 9.838 1.00 98.50 125 LEU A N 1
ATOM 979 C CA . LEU A 1 125 ? 0.019 0.510 9.802 1.00 98.50 125 LEU A CA 1
ATOM 980 C C . LEU A 1 125 ? 0.786 0.189 8.511 1.00 98.50 125 LEU A C 1
ATOM 982 O O . LEU A 1 125 ? 1.318 -0.908 8.374 1.00 98.50 125 LEU A O 1
ATOM 986 N N . VAL A 1 126 ? 0.842 1.112 7.550 1.00 97.19 126 VAL A N 1
ATOM 987 C CA . VAL A 1 126 ? 1.462 0.884 6.239 1.00 97.19 126 VAL A CA 1
ATOM 988 C C . VAL A 1 126 ? 2.891 1.433 6.235 1.00 97.19 126 VAL A C 1
ATOM 990 O O . VAL A 1 126 ? 3.101 2.636 6.099 1.00 97.19 126 VAL A O 1
ATOM 993 N N . ASP A 1 127 ? 3.890 0.553 6.332 1.00 96.25 127 ASP A N 1
ATOM 994 C CA . ASP A 1 127 ? 5.306 0.930 6.210 1.00 96.25 127 ASP A CA 1
ATOM 995 C C . ASP A 1 127 ? 5.711 1.114 4.737 1.00 96.25 127 ASP A C 1
ATOM 997 O O . ASP A 1 127 ? 6.250 0.215 4.086 1.00 96.25 127 ASP A O 1
ATOM 1001 N N . LYS A 1 128 ? 5.421 2.300 4.191 1.00 94.56 128 LYS A N 1
ATOM 1002 C CA . LYS A 1 128 ? 5.741 2.662 2.798 1.00 94.56 128 LYS A CA 1
ATOM 1003 C C . LYS A 1 128 ? 7.236 2.588 2.492 1.00 94.56 128 LYS A C 1
ATOM 1005 O O . LYS A 1 128 ? 7.603 2.193 1.388 1.00 94.56 128 LYS A O 1
ATOM 1010 N N . ASP A 1 129 ? 8.097 2.919 3.453 1.00 95.12 129 ASP A N 1
ATOM 1011 C CA . ASP A 1 129 ? 9.547 2.867 3.256 1.00 95.12 129 ASP A CA 1
ATOM 1012 C C . ASP A 1 129 ? 10.041 1.417 3.174 1.00 95.12 129 ASP A C 1
ATOM 1014 O O . ASP A 1 129 ? 10.903 1.099 2.348 1.00 95.12 129 ASP A O 1
ATOM 1018 N N . LYS A 1 130 ? 9.473 0.507 3.975 1.00 94.75 130 LYS A N 1
ATOM 1019 C CA . LYS A 1 130 ? 9.699 -0.938 3.837 1.00 94.75 130 LYS A CA 1
ATOM 1020 C C . LYS A 1 130 ? 9.179 -1.467 2.506 1.00 94.75 130 LYS A C 1
ATOM 1022 O O . LYS A 1 130 ? 9.896 -2.223 1.857 1.00 94.75 130 LYS A O 1
ATOM 1027 N N . TYR A 1 131 ? 7.998 -1.043 2.053 1.00 92.69 131 TYR A N 1
ATOM 1028 C CA . TYR A 1 131 ? 7.479 -1.454 0.743 1.00 92.69 131 TYR A CA 1
ATOM 1029 C C . TYR A 1 131 ? 8.391 -1.057 -0.405 1.00 92.69 131 TYR A C 1
ATOM 1031 O O . TYR A 1 131 ? 8.705 -1.900 -1.241 1.00 92.69 131 TYR A O 1
ATOM 1039 N N . VAL A 1 132 ? 8.854 0.192 -0.431 1.00 92.19 132 VAL A N 1
ATOM 1040 C CA . VAL A 1 132 ? 9.780 0.645 -1.471 1.00 92.19 132 VAL A CA 1
ATOM 1041 C C . VAL A 1 132 ? 11.089 -0.136 -1.393 1.00 92.19 132 VAL A C 1
ATOM 1043 O O . VAL A 1 132 ? 11.552 -0.645 -2.408 1.00 92.19 132 VAL A O 1
ATOM 1046 N N . ARG A 1 133 ? 11.676 -0.279 -0.200 1.00 93.19 133 ARG A N 1
ATOM 1047 C CA . ARG A 1 133 ? 12.993 -0.907 -0.024 1.00 93.19 133 ARG A CA 1
ATOM 1048 C C . ARG A 1 133 ? 12.998 -2.412 -0.289 1.00 93.19 133 ARG A C 1
ATOM 1050 O O . ARG A 1 133 ? 13.919 -2.900 -0.928 1.00 93.19 133 ARG A O 1
ATOM 1057 N N . GLU A 1 134 ? 12.035 -3.141 0.260 1.00 91.56 134 GLU A N 1
ATOM 1058 C CA . GLU A 1 134 ? 12.028 -4.611 0.268 1.00 91.56 134 GLU A CA 1
ATOM 1059 C C . GLU A 1 134 ? 11.048 -5.178 -0.752 1.00 91.56 134 GLU A C 1
ATOM 1061 O O . GLU A 1 134 ? 11.367 -6.150 -1.423 1.00 91.56 134 GLU A O 1
ATOM 1066 N N . GLY A 1 135 ? 9.875 -4.557 -0.888 1.00 88.19 135 GLY A N 1
ATOM 1067 C CA . GLY A 1 135 ? 8.849 -5.006 -1.823 1.00 88.19 135 GLY A CA 1
ATOM 1068 C C . GLY A 1 135 ? 9.144 -4.622 -3.270 1.00 88.19 135 GLY A C 1
ATOM 1069 O O . GLY A 1 135 ? 8.813 -5.396 -4.154 1.00 88.19 135 GLY A O 1
ATOM 1070 N N . LEU A 1 136 ? 9.738 -3.448 -3.512 1.00 88.06 136 LEU A N 1
ATOM 1071 C CA . LEU A 1 136 ? 10.023 -2.915 -4.856 1.00 88.06 136 LEU A CA 1
ATOM 1072 C C . LEU A 1 136 ? 11.524 -2.749 -5.140 1.00 88.06 136 LEU A C 1
ATOM 1074 O O . LEU A 1 136 ? 11.891 -2.178 -6.163 1.00 88.06 136 LEU A O 1
ATOM 1078 N N . GLN A 1 137 ? 12.392 -3.182 -4.219 1.00 87.81 137 GLN A N 1
ATOM 1079 C CA . GLN A 1 137 ? 13.857 -3.067 -4.315 1.00 87.81 137 GLN A CA 1
ATOM 1080 C C . GLN A 1 137 ? 14.369 -1.657 -4.680 1.00 87.81 137 GLN A C 1
ATOM 1082 O O . GLN A 1 137 ? 15.391 -1.489 -5.341 1.00 87.81 137 GLN A O 1
ATOM 1087 N N . GLY A 1 138 ? 13.654 -0.617 -4.252 1.00 88.25 138 GLY A N 1
ATOM 1088 C CA . GLY A 1 138 ? 13.978 0.782 -4.530 1.00 88.25 138 GLY A CA 1
ATOM 1089 C C . GLY A 1 138 ? 13.423 1.338 -5.845 1.00 88.25 138 GLY A C 1
ATOM 1090 O O . GLY A 1 138 ? 13.578 2.533 -6.082 1.00 88.25 138 GLY A O 1
ATOM 1091 N N . LEU A 1 139 ? 12.730 0.542 -6.667 1.00 86.31 139 LEU A N 1
ATOM 1092 C CA . LEU A 1 139 ? 12.147 0.969 -7.951 1.00 86.31 139 LEU A CA 1
ATOM 1093 C C . LEU A 1 139 ? 10.757 1.617 -7.816 1.00 86.31 139 LEU A C 1
ATOM 1095 O O . LEU A 1 139 ? 9.943 1.571 -8.734 1.00 86.31 139 LEU A O 1
ATOM 1099 N N . GLY A 1 140 ? 10.465 2.227 -6.667 1.00 88.44 140 GLY A N 1
ATOM 1100 C CA . GLY A 1 140 ? 9.185 2.873 -6.396 1.00 88.44 140 GLY A CA 1
ATOM 1101 C C . GLY A 1 140 ? 9.351 4.222 -5.712 1.00 88.44 140 GLY A C 1
ATOM 1102 O O . GLY A 1 140 ? 10.273 4.430 -4.924 1.00 88.44 140 GLY A O 1
ATOM 1103 N N . TYR A 1 141 ? 8.417 5.133 -5.978 1.00 89.50 141 TYR A N 1
ATOM 1104 C CA . TYR A 1 141 ? 8.312 6.390 -5.246 1.00 89.50 141 TYR A CA 1
ATOM 1105 C C . TYR A 1 141 ? 7.335 6.228 -4.085 1.00 89.50 141 TYR A C 1
ATOM 1107 O O . TYR A 1 141 ? 6.192 5.810 -4.280 1.00 89.50 141 TYR A O 1
ATOM 1115 N N . LYS A 1 142 ? 7.767 6.596 -2.875 1.00 91.88 142 LYS A N 1
ATOM 1116 C CA . LYS A 1 142 ? 6.828 6.808 -1.772 1.00 91.88 142 LYS A CA 1
ATOM 1117 C C . LYS A 1 142 ? 5.938 7.998 -2.125 1.00 91.88 142 LYS A C 1
ATOM 1119 O O . LYS A 1 142 ? 6.455 9.064 -2.445 1.00 91.88 142 LYS A O 1
ATOM 1124 N N . ILE A 1 143 ? 4.626 7.794 -2.040 1.00 91.44 143 ILE A N 1
ATOM 1125 C CA . ILE A 1 143 ? 3.623 8.847 -2.180 1.00 91.44 143 ILE A CA 1
ATOM 1126 C C . ILE A 1 143 ? 2.626 8.799 -1.013 1.00 91.44 143 ILE A C 1
ATOM 1128 O O . ILE A 1 143 ? 2.285 7.741 -0.473 1.00 91.44 143 ILE A O 1
ATOM 1132 N N . GLU A 1 144 ? 2.139 9.964 -0.631 1.00 90.62 144 GLU A N 1
ATOM 1133 C CA . GLU A 1 144 ? 1.141 10.265 0.389 1.00 90.62 144 GLU A CA 1
ATOM 1134 C C . GLU A 1 144 ? -0.236 10.513 -0.223 1.00 90.62 144 GLU A C 1
ATOM 1136 O O . GLU A 1 144 ? -1.254 10.228 0.408 1.00 90.62 144 GLU A O 1
ATOM 1141 N N . THR A 1 145 ? -0.288 10.964 -1.477 1.00 88.81 145 THR A N 1
ATOM 1142 C CA . THR A 1 145 ? -1.540 11.165 -2.215 1.00 88.81 145 THR A CA 1
ATOM 1143 C C . THR A 1 145 ? -1.425 10.795 -3.693 1.00 88.81 145 THR A C 1
ATOM 1145 O O . THR A 1 145 ? -0.341 10.741 -4.269 1.00 88.81 145 THR A O 1
ATOM 1148 N N . PHE A 1 146 ? -2.573 10.573 -4.334 1.00 83.50 146 PHE A N 1
ATOM 1149 C CA . PHE A 1 146 ? -2.679 10.133 -5.727 1.00 83.50 146 PHE A CA 1
ATOM 1150 C C . PHE A 1 146 ? -2.078 11.106 -6.751 1.00 83.50 146 PHE A C 1
ATOM 1152 O O . PHE A 1 146 ? -1.674 10.688 -7.831 1.00 83.50 146 PHE A O 1
ATOM 1159 N N . ILE A 1 147 ? -2.021 12.395 -6.418 1.00 86.56 147 ILE A N 1
ATOM 1160 C CA . ILE A 1 147 ? -1.468 13.460 -7.268 1.00 86.56 147 ILE A CA 1
ATOM 1161 C C . ILE A 1 147 ? -0.034 13.843 -6.894 1.00 86.56 147 ILE A C 1
ATOM 1163 O O . ILE A 1 147 ? 0.474 14.821 -7.418 1.00 86.56 147 ILE A O 1
ATOM 1167 N N . GLU A 1 148 ? 0.639 13.123 -5.998 1.00 89.88 148 GLU A N 1
ATOM 1168 C CA . GLU A 1 148 ? 2.021 13.454 -5.616 1.00 89.88 148 GLU A CA 1
ATOM 1169 C C . GLU A 1 148 ? 3.071 12.879 -6.571 1.00 89.88 148 GLU A C 1
ATOM 1171 O O . GLU A 1 148 ? 4.202 13.360 -6.581 1.00 89.88 148 GLU A O 1
ATOM 1176 N N . SER A 1 149 ? 2.723 11.870 -7.381 1.00 89.69 149 SER A N 1
ATOM 1177 C CA . SER A 1 149 ? 3.713 11.206 -8.235 1.00 89.69 149 SER A CA 1
ATOM 1178 C C . SER A 1 149 ? 4.549 12.226 -9.029 1.00 89.69 149 SER A C 1
ATOM 1180 O O . SER A 1 149 ? 3.977 13.103 -9.692 1.00 89.69 149 SER A O 1
ATOM 1182 N N . PRO A 1 150 ? 5.891 12.083 -9.056 1.00 87.75 150 PRO A N 1
ATOM 1183 C CA . PRO A 1 150 ? 6.750 12.911 -9.898 1.00 87.75 150 PRO A CA 1
ATOM 1184 C C . PRO A 1 150 ? 6.368 12.858 -11.386 1.00 87.75 150 PRO A C 1
ATOM 1186 O O . PRO A 1 150 ? 6.699 13.779 -12.133 1.00 87.75 150 PRO A O 1
ATOM 1189 N N . GLY A 1 151 ? 5.627 11.828 -11.818 1.00 87.75 151 GLY A N 1
ATOM 1190 C CA . GLY A 1 151 ? 5.074 11.697 -13.169 1.00 87.75 151 GLY A CA 1
ATOM 1191 C C . GLY A 1 151 ? 4.058 12.784 -13.548 1.00 87.75 151 GLY A C 1
ATOM 1192 O O . GLY A 1 151 ? 3.776 12.979 -14.732 1.00 87.75 151 GLY A O 1
ATOM 1193 N N . TYR A 1 152 ? 3.529 13.531 -12.574 1.00 89.19 152 TYR A N 1
ATOM 1194 C CA . TYR A 1 152 ? 2.709 14.725 -12.812 1.00 89.19 152 TYR A CA 1
ATOM 1195 C C . TYR A 1 152 ? 3.545 16.001 -13.013 1.00 89.19 152 TYR A C 1
ATOM 1197 O O . TYR A 1 152 ? 3.012 17.035 -13.429 1.00 89.19 152 TYR A O 1
ATOM 1205 N N . GLY A 1 153 ? 4.857 15.952 -12.760 1.00 88.44 153 GLY A N 1
ATOM 1206 C CA . GLY A 1 153 ? 5.764 17.085 -12.927 1.00 88.44 153 GLY A CA 1
ATOM 1207 C C . GLY A 1 153 ? 5.301 18.313 -12.124 1.00 88.44 153 GLY A C 1
ATOM 1208 O O . GLY A 1 153 ? 5.040 18.188 -10.930 1.00 88.44 153 GLY A O 1
ATOM 1209 N N . PRO A 1 154 ? 5.150 19.501 -12.744 1.00 89.88 154 PRO A N 1
ATOM 1210 C CA . PRO A 1 154 ? 4.682 20.712 -12.054 1.00 89.88 154 PRO A CA 1
ATOM 1211 C C . PRO A 1 154 ? 3.267 20.625 -11.467 1.00 89.88 154 PRO A C 1
ATOM 1213 O O . PRO A 1 154 ? 2.884 21.496 -10.691 1.00 89.88 154 PRO A O 1
ATOM 1216 N N . TRP A 1 155 ? 2.480 19.624 -11.869 1.00 89.50 155 TRP A N 1
ATOM 1217 C CA . TRP A 1 155 ? 1.125 19.394 -11.365 1.00 89.50 155 TRP A CA 1
ATOM 1218 C C . TRP A 1 155 ? 1.098 18.486 -10.134 1.00 89.50 155 TRP A C 1
ATOM 1220 O O . TRP A 1 155 ? 0.018 18.236 -9.600 1.00 89.50 155 TRP A O 1
ATOM 1230 N N . ALA A 1 156 ? 2.260 17.989 -9.697 1.00 91.56 156 ALA A N 1
ATOM 1231 C CA . ALA A 1 156 ? 2.357 17.177 -8.500 1.00 91.56 156 ALA A CA 1
ATOM 1232 C C . ALA A 1 156 ? 1.939 17.986 -7.261 1.00 91.56 156 ALA A C 1
ATOM 1234 O O . ALA A 1 156 ? 2.357 19.132 -7.074 1.00 91.56 156 ALA A O 1
ATOM 1235 N N . ALA A 1 157 ? 1.106 17.394 -6.408 1.00 90.62 157 ALA A N 1
ATOM 1236 C CA . ALA A 1 157 ? 0.695 18.016 -5.158 1.00 90.62 157 ALA A CA 1
ATOM 1237 C C . ALA A 1 157 ? 1.871 18.133 -4.187 1.00 90.62 157 ALA A C 1
ATOM 1239 O O . ALA A 1 157 ? 2.616 17.180 -3.986 1.00 90.62 157 ALA A O 1
ATOM 1240 N N . THR A 1 158 ? 1.985 19.293 -3.541 1.00 90.19 158 THR A N 1
ATOM 1241 C CA . THR A 1 158 ? 3.031 19.584 -2.546 1.00 90.19 158 THR A CA 1
ATOM 1242 C C . THR A 1 158 ? 2.487 19.756 -1.130 1.00 90.19 158 THR A C 1
ATOM 1244 O O . THR A 1 158 ? 3.261 19.878 -0.186 1.00 90.19 158 THR A O 1
ATOM 1247 N N . GLU A 1 159 ? 1.164 19.817 -0.975 1.00 91.88 159 GLU A N 1
ATOM 1248 C CA . GLU A 1 159 ? 0.484 19.985 0.308 1.00 91.88 159 GLU A CA 1
ATOM 1249 C C . GLU A 1 159 ? -0.559 18.882 0.473 1.00 91.88 159 GLU A C 1
ATOM 1251 O O . GLU A 1 159 ? -1.503 18.773 -0.312 1.00 91.88 159 GLU A O 1
ATOM 1256 N N . TYR A 1 160 ? -0.377 18.046 1.491 1.00 91.69 160 TYR A N 1
ATOM 1257 C CA . TYR A 1 160 ? -1.241 16.906 1.771 1.00 91.69 160 TYR A CA 1
ATOM 1258 C C . TYR A 1 160 ? -1.090 16.461 3.229 1.00 91.69 160 TYR A C 1
ATOM 1260 O O . TYR A 1 160 ? -0.156 16.843 3.934 1.00 91.69 160 TYR A O 1
ATOM 1268 N N . VAL A 1 161 ? -2.045 15.651 3.684 1.00 92.38 161 VAL A N 1
ATOM 1269 C CA . VAL A 1 161 ? -1.981 14.982 4.986 1.00 92.38 161 VAL A CA 1
ATOM 1270 C C . VAL A 1 161 ? -1.173 13.699 4.834 1.00 92.38 161 VAL A C 1
ATOM 1272 O O . VAL A 1 161 ? -1.381 12.965 3.870 1.00 92.38 161 VAL A O 1
ATOM 1275 N N . THR A 1 162 ? -0.291 13.425 5.792 1.00 94.06 162 THR A N 1
ATOM 1276 C CA . THR A 1 162 ? 0.544 12.220 5.815 1.00 94.06 162 THR A CA 1
ATOM 1277 C C . THR A 1 162 ? 0.147 11.289 6.952 1.00 94.06 162 THR A C 1
ATOM 1279 O O . THR A 1 162 ? -0.414 11.718 7.965 1.00 94.06 162 THR A O 1
ATOM 1282 N N . TYR A 1 163 ? 0.458 10.006 6.782 1.00 95.69 163 TYR A N 1
ATOM 1283 C CA . TYR A 1 163 ? 0.253 8.975 7.798 1.00 95.69 163 TYR A CA 1
ATOM 1284 C C . TYR A 1 163 ? 1.533 8.155 7.935 1.00 95.69 163 TYR A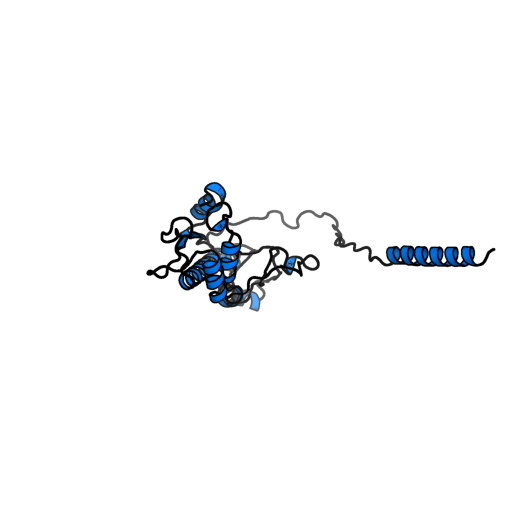 C 1
ATOM 1286 O O . TYR A 1 163 ? 1.675 7.093 7.336 1.00 95.69 163 TYR A O 1
ATOM 1294 N N . GLU A 1 164 ? 2.489 8.681 8.702 1.00 96.69 164 GLU A N 1
ATOM 1295 C CA . GLU A 1 164 ? 3.770 8.006 8.935 1.00 96.69 164 GLU A CA 1
ATOM 1296 C C . GLU A 1 164 ? 3.574 6.658 9.629 1.00 96.69 164 GLU A C 1
ATOM 1298 O O . GLU A 1 164 ? 2.723 6.525 10.511 1.00 96.69 164 GLU A O 1
ATOM 1303 N N . PHE A 1 165 ? 4.387 5.666 9.277 1.00 98.19 165 PHE A N 1
ATOM 1304 C CA . PHE A 1 165 ? 4.297 4.343 9.882 1.00 98.19 165 PHE A CA 1
ATOM 1305 C C . PHE A 1 165 ? 4.508 4.410 11.401 1.00 98.19 165 PHE A C 1
ATOM 1307 O O . PHE A 1 165 ? 5.592 4.732 11.891 1.00 98.19 165 PHE A O 1
ATOM 1314 N N . ASN A 1 166 ? 3.448 4.125 12.156 1.00 98.56 166 ASN A N 1
ATOM 1315 C CA . ASN A 1 166 ? 3.451 4.182 13.610 1.00 98.56 166 ASN A CA 1
ATOM 1316 C C . ASN A 1 166 ? 2.349 3.279 14.200 1.00 98.56 166 ASN A C 1
ATOM 1318 O O . ASN A 1 166 ? 1.265 3.759 14.548 1.00 98.56 166 ASN A O 1
ATOM 1322 N N . PRO A 1 167 ? 2.620 1.969 14.364 1.00 98.50 167 PRO A N 1
ATOM 1323 C CA . PRO A 1 167 ? 1.663 1.031 14.952 1.00 98.50 167 PRO A CA 1
ATOM 1324 C C . PRO A 1 167 ? 1.241 1.384 16.382 1.00 98.50 167 PRO A C 1
ATOM 1326 O O . PRO A 1 167 ? 0.122 1.072 16.787 1.00 98.50 167 PRO A O 1
ATOM 1329 N N . THR A 1 168 ? 2.106 2.053 17.150 1.00 98.44 168 THR A N 1
ATOM 1330 C CA . THR A 1 168 ? 1.768 2.523 18.500 1.00 98.44 168 THR A CA 1
ATOM 1331 C C . THR A 1 168 ? 0.675 3.586 18.439 1.00 98.44 168 THR A C 1
ATOM 1333 O O . THR A 1 168 ? -0.361 3.421 19.077 1.00 98.44 168 THR A O 1
ATOM 1336 N N . LEU A 1 169 ? 0.861 4.619 17.610 1.00 98.69 169 LEU A N 1
ATOM 1337 C CA . LEU A 1 169 ? -0.140 5.667 17.399 1.00 98.69 169 LEU A CA 1
ATOM 1338 C C . LEU A 1 169 ? -1.440 5.091 16.830 1.00 98.69 169 LEU A C 1
ATOM 1340 O O . LEU A 1 169 ? -2.513 5.421 17.321 1.00 98.69 169 LEU A O 1
ATOM 1344 N N . ALA A 1 170 ? -1.359 4.185 15.851 1.00 98.81 170 ALA A N 1
ATOM 1345 C CA . ALA A 1 170 ? -2.532 3.473 15.344 1.00 98.81 170 ALA A CA 1
ATOM 1346 C C . ALA A 1 170 ? -3.289 2.771 16.482 1.00 98.81 170 ALA A C 1
ATOM 1348 O O . ALA A 1 170 ? -4.516 2.829 16.561 1.00 98.81 170 ALA A O 1
ATOM 1349 N N . GLY A 1 171 ? -2.547 2.139 17.395 1.00 98.75 171 GLY A N 1
ATOM 1350 C CA . GLY A 1 171 ? -3.100 1.486 18.567 1.00 98.75 171 GLY A CA 1
ATOM 1351 C C . GLY A 1 171 ? -3.861 2.442 19.489 1.00 98.75 171 GLY A C 1
ATOM 1352 O O . GLY A 1 171 ? -5.001 2.149 19.852 1.00 98.75 171 GLY A O 1
ATOM 1353 N N . GLU A 1 172 ? -3.253 3.584 19.806 1.00 98.69 172 GLU A N 1
ATOM 1354 C CA . GLU A 1 172 ? -3.828 4.648 20.641 1.00 98.69 172 GLU A CA 1
ATOM 1355 C C . GLU A 1 172 ? -5.060 5.294 19.990 1.00 98.69 172 GLU A C 1
ATOM 1357 O O . GLU A 1 172 ? -6.064 5.541 20.658 1.00 98.69 172 GLU A O 1
ATOM 1362 N N . MET A 1 173 ? -5.019 5.525 18.674 1.00 98.81 173 MET A N 1
ATOM 1363 C CA . MET A 1 173 ? -6.150 6.061 17.914 1.00 98.81 173 MET A CA 1
ATOM 1364 C C . MET A 1 173 ? -7.355 5.126 17.989 1.00 98.81 173 MET A C 1
ATOM 1366 O O . MET A 1 173 ? -8.459 5.578 18.284 1.00 98.81 173 MET A O 1
ATOM 1370 N N . LEU A 1 174 ? -7.145 3.823 17.793 1.00 98.88 174 LEU A N 1
ATOM 1371 C CA . LEU A 1 174 ? -8.206 2.819 17.895 1.00 98.88 174 LEU A CA 1
ATOM 1372 C C . LEU A 1 174 ? -8.766 2.714 19.323 1.00 98.88 174 LEU A C 1
ATOM 1374 O O . LEU A 1 174 ? -9.978 2.587 19.491 1.00 98.88 174 LEU A O 1
ATOM 1378 N N . ASP A 1 175 ? -7.918 2.817 20.351 1.00 98.75 175 ASP A N 1
ATOM 1379 C CA . ASP A 1 175 ? -8.374 2.856 21.748 1.00 98.75 175 ASP A CA 1
ATOM 1380 C C . ASP A 1 175 ? -9.247 4.094 22.013 1.00 98.75 175 ASP A C 1
ATOM 1382 O O . ASP A 1 175 ? -10.283 3.994 22.672 1.00 98.75 175 ASP A O 1
ATOM 1386 N N . SER A 1 176 ? -8.875 5.252 21.452 1.00 98.56 176 SER A N 1
ATOM 1387 C CA . SER A 1 176 ? -9.599 6.518 21.640 1.00 98.56 176 SER A CA 1
ATOM 1388 C C . SER A 1 176 ? -11.026 6.509 21.081 1.00 98.56 176 SER A C 1
ATOM 1390 O O . SER A 1 176 ? -11.888 7.222 21.594 1.00 98.56 176 SER A O 1
ATOM 1392 N N . ILE A 1 177 ? -11.289 5.665 20.079 1.00 98.44 177 ILE A N 1
ATOM 1393 C CA . ILE A 1 177 ? -12.619 5.461 19.488 1.00 98.44 177 ILE A CA 1
ATOM 1394 C C . ILE A 1 177 ? -13.326 4.203 20.018 1.00 98.44 177 ILE A C 1
ATOM 1396 O O . ILE A 1 177 ? -14.345 3.787 19.473 1.00 98.44 177 ILE A O 1
ATOM 1400 N N . GLY A 1 178 ? -12.810 3.603 21.096 1.00 98.25 178 GLY A N 1
ATOM 1401 C CA . GLY A 1 178 ? -13.477 2.536 21.844 1.00 98.25 178 GLY A CA 1
ATOM 1402 C C . GLY A 1 178 ? -13.140 1.108 21.418 1.00 98.25 178 GLY A C 1
ATOM 1403 O O . GLY A 1 178 ? -13.591 0.177 22.081 1.00 98.25 178 GLY A O 1
ATOM 1404 N N . PHE A 1 179 ? -12.311 0.901 20.391 1.00 98.62 179 PHE A N 1
ATOM 1405 C CA . PHE A 1 179 ? -11.927 -0.437 19.925 1.00 98.62 179 PHE A CA 1
ATOM 1406 C C . PHE A 1 179 ? -10.842 -1.079 20.799 1.00 98.62 179 PHE A C 1
ATOM 1408 O O . PHE A 1 179 ? -9.824 -1.526 20.291 1.00 98.62 179 PHE A O 1
ATOM 1415 N N . VAL A 1 180 ? -10.988 -1.111 22.118 1.00 98.38 180 VAL A N 1
ATOM 1416 C CA . VAL A 1 180 ? -9.932 -1.585 23.032 1.00 98.38 180 VAL A CA 1
ATOM 1417 C C . VAL A 1 180 ? -9.622 -3.079 22.862 1.00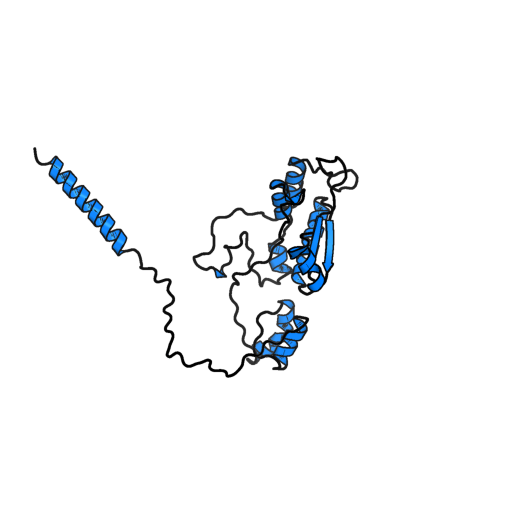 98.38 180 VAL A C 1
ATOM 1419 O O . VAL A 1 180 ? -10.496 -3.874 22.518 1.00 98.38 180 VAL A O 1
ATOM 1422 N N . LYS A 1 181 ? -8.373 -3.493 23.117 1.00 98.19 181 LYS A N 1
ATOM 1423 C CA . LYS A 1 181 ? -7.994 -4.918 23.092 1.00 98.19 181 LYS A CA 1
ATOM 1424 C C . LYS A 1 181 ? -8.666 -5.697 24.230 1.00 98.19 181 LYS A C 1
ATOM 1426 O O . LYS A 1 181 ? -8.574 -5.311 25.395 1.00 98.19 181 LYS A O 1
ATOM 1431 N N . GLY A 1 182 ? -9.294 -6.815 23.884 1.00 97.12 182 GLY A N 1
ATOM 1432 C CA . GLY A 1 182 ? -9.841 -7.798 24.807 1.00 97.12 182 GLY A CA 1
ATOM 1433 C C . GLY A 1 182 ? -8.783 -8.764 25.362 1.00 97.12 182 GLY A C 1
ATOM 1434 O O . GLY A 1 182 ? -7.591 -8.644 25.063 1.00 97.12 182 GLY A O 1
ATOM 1435 N N . PRO A 1 183 ? -9.205 -9.750 26.176 1.00 95.19 183 PRO A N 1
ATOM 1436 C CA . PRO A 1 183 ? -8.302 -10.719 26.808 1.00 95.19 183 PRO A CA 1
ATOM 1437 C C . PRO A 1 183 ? -7.531 -11.613 25.826 1.00 95.19 183 PRO A C 1
ATOM 1439 O O . PRO A 1 183 ? -6.461 -12.113 26.162 1.00 95.19 183 PRO A O 1
ATOM 1442 N N . ASP A 1 184 ? -8.069 -11.818 24.625 1.00 94.94 184 ASP A N 1
ATOM 1443 C CA . ASP A 1 184 ? -7.448 -12.559 23.520 1.00 94.94 184 ASP A CA 1
ATOM 1444 C C . ASP A 1 184 ? -6.459 -11.701 22.704 1.00 94.94 184 ASP A C 1
ATOM 1446 O O . ASP A 1 184 ? -5.866 -12.175 21.735 1.00 94.94 184 ASP A O 1
ATOM 1450 N N . GLY A 1 185 ? -6.272 -10.434 23.088 1.00 97.12 185 GLY A N 1
ATOM 1451 C CA . GLY A 1 185 ? -5.436 -9.468 22.383 1.00 97.12 185 GLY A CA 1
ATOM 1452 C C . GLY A 1 185 ? -6.070 -8.907 21.109 1.00 97.12 185 GLY A C 1
ATOM 1453 O O . GLY A 1 185 ? -5.432 -8.087 20.442 1.00 97.12 185 GLY A O 1
ATOM 1454 N N . LYS A 1 186 ? -7.302 -9.307 20.772 1.00 98.38 186 LYS A N 1
ATOM 1455 C CA . LYS A 1 186 ? -8.060 -8.784 19.635 1.00 98.38 186 LYS A CA 1
ATOM 1456 C C . LYS A 1 186 ? -8.958 -7.636 20.079 1.00 98.38 186 LYS A C 1
ATOM 1458 O O . LYS A 1 186 ? -9.388 -7.568 21.226 1.00 98.38 186 LYS A O 1
ATOM 1463 N N . ARG A 1 187 ? -9.193 -6.676 19.189 1.00 98.44 187 ARG A N 1
ATOM 1464 C CA . ARG A 1 187 ? -10.015 -5.501 19.492 1.00 98.44 187 ARG A CA 1
ATOM 1465 C C . ARG A 1 187 ? -11.476 -5.894 19.648 1.00 98.44 187 ARG A C 1
ATOM 1467 O O . ARG A 1 187 ? -11.989 -6.698 18.874 1.00 98.44 187 ARG A O 1
ATOM 1474 N N . ILE A 1 188 ? -12.118 -5.317 20.653 1.00 98.56 188 ILE A N 1
ATOM 1475 C CA . ILE A 1 188 ? -13.551 -5.425 20.900 1.00 98.56 188 ILE A CA 1
ATOM 1476 C C . ILE A 1 188 ? -14.255 -4.343 20.088 1.00 98.56 188 ILE A C 1
ATOM 1478 O O . ILE A 1 188 ? -13.793 -3.206 20.027 1.00 98.56 188 ILE A O 1
ATOM 1482 N N . ASP A 1 189 ? -15.354 -4.704 19.446 1.00 97.75 189 ASP A N 1
ATOM 1483 C CA . ASP A 1 189 ? -16.241 -3.769 18.773 1.00 97.75 189 ASP A CA 1
ATOM 1484 C C . ASP A 1 189 ? -17.038 -2.979 19.834 1.00 97.75 189 ASP A C 1
ATOM 1486 O O . ASP A 1 189 ? -17.738 -3.585 20.652 1.00 97.75 189 ASP A O 1
ATOM 1490 N N . PRO A 1 190 ? -16.943 -1.636 19.863 1.00 97.69 190 PRO A N 1
ATOM 1491 C CA . PRO A 1 190 ? -17.618 -0.819 20.868 1.00 97.69 190 PRO A CA 1
ATOM 1492 C C . PRO A 1 190 ? -19.149 -0.791 20.731 1.00 97.69 190 PRO A C 1
ATOM 1494 O O . PRO A 1 190 ? -19.825 -0.444 21.699 1.00 97.69 190 PRO A O 1
ATOM 1497 N N . GLU A 1 191 ? -19.711 -1.133 19.567 1.00 96.75 191 GLU A N 1
ATOM 1498 C CA . GLU A 1 191 ? -21.163 -1.194 19.353 1.00 96.75 191 GLU A CA 1
ATOM 1499 C C . GLU A 1 191 ? -21.767 -2.495 19.889 1.00 96.75 191 GLU A C 1
ATOM 1501 O O . GLU A 1 191 ? -22.886 -2.489 20.407 1.00 96.75 191 GLU A O 1
ATOM 1506 N N . THR A 1 192 ? -21.035 -3.606 19.788 1.00 96.81 192 THR A N 1
ATOM 1507 C CA . THR A 1 192 ? -21.537 -4.937 20.175 1.00 96.81 192 THR A CA 1
ATOM 1508 C C . THR A 1 192 ? -20.998 -5.424 21.519 1.00 96.81 192 THR A C 1
ATOM 1510 O O . THR A 1 192 ? -21.659 -6.207 22.199 1.00 96.81 192 THR A O 1
ATOM 1513 N N . GLY A 1 193 ? -19.817 -4.958 21.929 1.00 96.69 193 GLY A N 1
ATOM 1514 C CA . GLY A 1 193 ? -19.089 -5.469 23.091 1.00 96.69 193 GLY A CA 1
ATOM 1515 C C . GLY A 1 193 ? -18.449 -6.845 22.871 1.00 96.69 193 GLY A C 1
ATOM 1516 O O . GLY A 1 193 ? -17.915 -7.420 23.821 1.00 96.69 193 GLY A O 1
ATOM 1517 N N . GLU A 1 194 ? -18.486 -7.373 21.646 1.00 96.81 194 GLU A N 1
ATOM 1518 C CA . GLU A 1 194 ? -17.868 -8.644 21.254 1.00 96.81 194 GLU A CA 1
ATOM 1519 C C . GLU A 1 194 ? -16.551 -8.411 20.501 1.00 96.81 194 GLU A C 1
ATOM 1521 O O . GLU A 1 194 ? -16.231 -7.291 20.103 1.00 96.81 194 GLU A O 1
ATOM 1526 N N . THR A 1 195 ? -15.754 -9.464 20.292 1.00 97.31 195 THR A N 1
ATOM 1527 C CA . THR A 1 195 ? -14.560 -9.370 19.440 1.00 97.31 195 THR A CA 1
ATOM 1528 C C . THR A 1 195 ? -14.950 -8.856 18.054 1.00 97.31 195 THR A C 1
ATOM 1530 O O . THR A 1 195 ? -15.880 -9.365 17.429 1.00 97.31 195 THR A O 1
ATOM 1533 N N . MET A 1 196 ? -14.220 -7.851 17.566 1.00 96.69 196 MET A N 1
ATOM 1534 C CA . MET A 1 196 ? -14.459 -7.230 16.270 1.00 96.69 196 MET A CA 1
ATOM 1535 C C . MET A 1 196 ? -14.461 -8.280 15.158 1.00 96.69 196 MET A C 1
ATOM 1537 O O . MET A 1 196 ? -13.616 -9.179 15.123 1.00 96.69 196 MET A O 1
ATOM 1541 N N . ARG A 1 197 ? -15.383 -8.140 14.202 1.00 95.56 197 ARG A N 1
ATOM 1542 C CA . ARG A 1 197 ? -15.366 -8.978 13.001 1.00 95.56 197 ARG A CA 1
ATOM 1543 C C . ARG A 1 197 ? -14.014 -8.855 12.270 1.00 95.56 197 ARG A C 1
ATOM 1545 O O . ARG A 1 197 ? -13.462 -7.752 12.208 1.00 95.56 197 ARG A O 1
ATOM 1552 N N . PRO A 1 198 ? -13.510 -9.929 11.645 1.00 97.38 198 PRO A N 1
ATOM 1553 C CA . PRO A 1 198 ? -12.354 -9.832 10.766 1.00 97.38 198 PRO A CA 1
ATOM 1554 C C . PRO A 1 198 ? -12.592 -8.870 9.599 1.00 97.38 198 PRO A C 1
ATOM 1556 O O . PRO A 1 198 ? -13.674 -8.850 8.999 1.00 97.38 198 PRO A O 1
ATOM 1559 N N . LEU A 1 199 ? -11.575 -8.074 9.270 1.00 97.19 199 LEU A N 1
ATOM 1560 C CA . LEU A 1 199 ? -11.525 -7.335 8.011 1.00 97.19 199 LEU A CA 1
ATOM 1561 C C . LEU A 1 199 ? -10.961 -8.234 6.915 1.00 97.19 199 LEU A C 1
ATOM 1563 O O . LEU A 1 199 ? -9.915 -8.852 7.099 1.00 97.19 199 LEU A O 1
ATO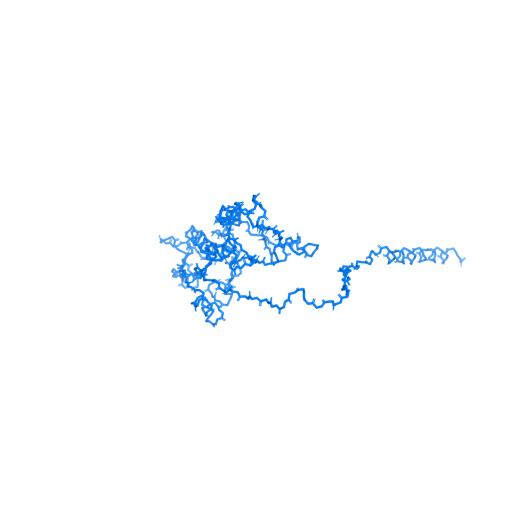M 1567 N N . VAL A 1 200 ? -11.633 -8.284 5.772 1.00 96.19 200 VAL A N 1
ATOM 1568 C CA . VAL A 1 200 ? -11.150 -9.049 4.623 1.00 96.19 200 VAL A CA 1
ATOM 1569 C C . VAL A 1 200 ? -10.076 -8.234 3.903 1.00 96.19 200 VAL A C 1
ATOM 1571 O O . VAL A 1 200 ? -10.293 -7.070 3.565 1.00 96.19 200 VAL A O 1
ATOM 1574 N N . ILE A 1 201 ? -8.913 -8.840 3.675 1.00 96.75 201 ILE A N 1
ATOM 1575 C CA . ILE A 1 201 ? -7.835 -8.286 2.855 1.00 96.75 201 ILE A CA 1
ATOM 1576 C C . ILE A 1 201 ? -7.711 -9.168 1.617 1.00 96.75 201 ILE A C 1
ATOM 1578 O O . ILE A 1 201 ? -7.314 -10.324 1.723 1.00 96.75 201 ILE A O 1
ATOM 1582 N N . ILE A 1 202 ? -8.023 -8.630 0.440 1.00 95.69 202 ILE A N 1
ATOM 1583 C CA . ILE A 1 202 ? -7.947 -9.371 -0.825 1.00 95.69 202 ILE A CA 1
ATOM 1584 C C . ILE A 1 202 ? -6.682 -8.951 -1.573 1.00 95.69 202 ILE A C 1
ATOM 1586 O O . ILE A 1 202 ? -6.496 -7.774 -1.894 1.00 95.69 202 ILE A O 1
ATOM 1590 N N . ALA A 1 203 ? -5.834 -9.918 -1.912 1.00 94.62 203 ALA A N 1
ATOM 1591 C CA . ALA A 1 203 ? -4.650 -9.713 -2.736 1.00 94.62 203 ALA A CA 1
ATOM 1592 C C . ALA A 1 203 ? -4.643 -10.685 -3.916 1.00 94.62 203 ALA A C 1
ATOM 1594 O O . ALA A 1 203 ? -4.823 -11.891 -3.751 1.00 94.62 203 ALA A O 1
ATOM 1595 N N . ARG A 1 204 ? -4.435 -10.153 -5.127 1.00 91.56 204 ARG A N 1
ATOM 1596 C CA . ARG A 1 204 ? -4.414 -10.988 -6.329 1.00 91.56 204 ARG A CA 1
ATOM 1597 C C . ARG A 1 204 ? -3.059 -11.667 -6.524 1.00 91.56 204 ARG A C 1
ATOM 1599 O O . ARG A 1 204 ? -2.034 -10.987 -6.473 1.00 91.56 204 ARG A O 1
ATOM 1606 N N . THR A 1 205 ? -3.055 -12.973 -6.773 1.00 90.06 205 THR A N 1
ATOM 1607 C CA . THR A 1 205 ? -1.832 -13.798 -6.790 1.00 90.06 205 THR A CA 1
ATOM 1608 C C . THR A 1 205 ? -0.907 -13.530 -7.971 1.00 90.06 205 THR A C 1
ATOM 1610 O O . THR A 1 205 ? 0.275 -13.832 -7.883 1.00 90.06 205 THR A O 1
ATOM 1613 N N . GLU A 1 206 ? -1.400 -12.938 -9.061 1.00 85.62 206 GLU A N 1
ATOM 1614 C CA . GLU A 1 206 ? -0.575 -12.590 -10.229 1.00 85.62 206 GLU A CA 1
ATOM 1615 C C . GLU A 1 206 ? 0.355 -11.394 -9.978 1.00 85.62 206 GLU A C 1
ATOM 1617 O O . GLU A 1 206 ? 1.125 -11.029 -10.857 1.00 85.62 206 GLU A O 1
ATOM 1622 N N . HIS A 1 207 ? 0.260 -10.743 -8.815 1.00 84.94 207 HIS A N 1
ATOM 1623 C CA . HIS A 1 207 ? 1.157 -9.654 -8.441 1.00 84.94 207 HIS A CA 1
ATOM 1624 C C . HIS A 1 207 ? 1.837 -9.945 -7.100 1.00 84.94 207 HIS A C 1
ATOM 1626 O O . HIS A 1 207 ? 1.243 -9.668 -6.049 1.00 84.94 207 HIS A O 1
ATOM 1632 N N . PRO A 1 208 ? 3.088 -10.441 -7.107 1.00 85.19 208 PRO A N 1
ATOM 1633 C CA . PRO A 1 208 ? 3.796 -10.821 -5.885 1.00 85.19 208 PRO A CA 1
ATOM 1634 C C . PRO A 1 208 ? 3.939 -9.649 -4.909 1.00 85.19 208 PRO A C 1
ATOM 1636 O O . PRO A 1 208 ? 3.758 -9.812 -3.704 1.00 85.19 208 PRO A O 1
ATOM 1639 N N . HIS A 1 209 ? 4.139 -8.434 -5.413 1.00 88.19 209 HIS A N 1
ATOM 1640 C CA . HIS A 1 209 ? 4.246 -7.254 -4.564 1.00 88.19 209 HIS A CA 1
ATOM 1641 C C . HIS A 1 209 ? 2.929 -6.873 -3.858 1.00 88.19 209 HIS A C 1
ATOM 1643 O O . HIS A 1 209 ? 2.950 -6.358 -2.740 1.00 88.19 209 HIS A O 1
ATOM 1649 N N . ARG A 1 210 ? 1.761 -7.169 -4.458 1.00 89.25 210 ARG A N 1
ATOM 1650 C CA . ARG A 1 210 ? 0.463 -6.996 -3.777 1.00 89.25 210 ARG A CA 1
ATOM 1651 C C . ARG A 1 210 ? 0.319 -7.993 -2.635 1.00 89.25 210 ARG A C 1
ATOM 1653 O O . ARG A 1 210 ? -0.135 -7.611 -1.560 1.00 89.25 210 ARG A O 1
ATOM 1660 N N . ILE A 1 211 ? 0.749 -9.235 -2.852 1.00 92.88 211 ILE A N 1
ATOM 1661 C CA . ILE A 1 211 ? 0.776 -10.279 -1.822 1.00 92.88 211 ILE A CA 1
ATOM 1662 C C . ILE A 1 211 ? 1.700 -9.873 -0.671 1.00 92.88 211 ILE A C 1
ATOM 1664 O O . ILE A 1 211 ? 1.287 -9.924 0.486 1.00 92.88 211 ILE A O 1
ATOM 1668 N N . PHE A 1 212 ? 2.910 -9.396 -0.980 1.00 93.94 212 PHE A N 1
ATOM 1669 C CA . PHE A 1 212 ? 3.828 -8.842 0.016 1.00 93.94 212 PHE A CA 1
ATOM 1670 C C . PHE A 1 212 ? 3.151 -7.730 0.827 1.00 93.94 212 PHE A C 1
ATOM 1672 O O . PHE A 1 212 ? 3.133 -7.794 2.054 1.00 93.94 212 PHE A O 1
ATOM 1679 N N . SER A 1 213 ? 2.499 -6.774 0.156 1.00 94.69 213 SER A N 1
ATOM 1680 C CA . SER A 1 213 ? 1.793 -5.690 0.843 1.00 94.69 213 SER A CA 1
ATOM 1681 C C . SER A 1 213 ? 0.658 -6.141 1.746 1.00 94.69 213 SER A C 1
ATOM 1683 O O . SER A 1 213 ? 0.545 -5.690 2.884 1.00 94.69 213 SER A O 1
ATOM 1685 N N . ALA A 1 214 ? -0.159 -7.083 1.295 1.00 96.56 214 ALA A N 1
ATOM 1686 C CA . ALA A 1 214 ? -1.267 -7.572 2.097 1.00 96.56 214 ALA A CA 1
ATOM 1687 C C . ALA A 1 214 ? -0.787 -8.322 3.348 1.00 96.56 214 ALA A C 1
ATOM 1689 O O . ALA A 1 214 ? -1.351 -8.135 4.425 1.00 96.56 214 ALA A O 1
ATOM 1690 N N . ARG A 1 215 ? 0.287 -9.114 3.231 1.00 97.62 215 ARG A N 1
ATOM 1691 C CA . ARG A 1 215 ? 0.897 -9.830 4.364 1.00 97.62 215 ARG A CA 1
ATOM 1692 C C . ARG A 1 215 ? 1.531 -8.889 5.380 1.00 97.62 215 ARG A C 1
ATOM 1694 O O . ARG A 1 215 ? 1.387 -9.101 6.580 1.00 97.62 215 ARG A O 1
ATOM 1701 N N . GLU A 1 216 ? 2.214 -7.853 4.915 1.00 97.69 216 GLU A N 1
ATOM 1702 C CA . GLU A 1 216 ? 2.819 -6.852 5.791 1.00 97.69 216 GLU A CA 1
ATOM 1703 C C . GLU A 1 216 ? 1.752 -6.040 6.535 1.00 97.69 216 GLU A C 1
ATOM 1705 O O . GLU A 1 216 ? 1.843 -5.890 7.752 1.00 97.69 216 GLU A O 1
ATOM 1710 N N . LEU A 1 217 ? 0.680 -5.614 5.857 1.00 98.19 217 LEU A N 1
ATOM 1711 C CA . LEU A 1 217 ? -0.466 -4.995 6.529 1.00 98.19 217 LEU A CA 1
ATOM 1712 C C . LEU A 1 217 ? -1.088 -5.942 7.567 1.00 98.19 217 LEU A C 1
ATOM 1714 O O . LEU A 1 217 ? -1.311 -5.531 8.704 1.00 98.19 217 LEU A O 1
ATOM 1718 N N . ALA A 1 218 ? -1.320 -7.207 7.208 1.00 98.38 218 ALA A N 1
ATOM 1719 C CA . ALA A 1 218 ? -1.843 -8.228 8.115 1.00 98.38 218 ALA A CA 1
ATOM 1720 C C . ALA A 1 218 ? -0.963 -8.397 9.371 1.00 98.38 218 ALA A C 1
ATOM 1722 O O . ALA A 1 218 ? -1.470 -8.393 10.495 1.00 98.38 218 ALA A O 1
ATOM 1723 N N . ALA A 1 219 ? 0.362 -8.435 9.210 1.00 98.31 219 ALA A N 1
ATOM 1724 C CA . ALA A 1 219 ? 1.297 -8.496 10.331 1.00 98.31 219 ALA A CA 1
ATOM 1725 C C . ALA A 1 219 ? 1.182 -7.269 11.256 1.00 98.31 219 ALA A C 1
ATOM 1727 O O . ALA A 1 219 ? 1.197 -7.407 12.480 1.00 98.31 219 ALA A O 1
ATOM 1728 N N . GLN A 1 220 ? 1.013 -6.066 10.699 1.00 98.56 220 GLN A N 1
ATOM 1729 C CA . GLN A 1 220 ? 0.811 -4.852 11.501 1.00 98.56 220 GLN A CA 1
ATOM 1730 C C . GLN A 1 220 ? -0.572 -4.811 12.164 1.00 98.56 220 GLN A C 1
ATOM 1732 O O . GLN A 1 220 ? -0.708 -4.330 13.291 1.00 98.56 220 GLN A O 1
ATOM 1737 N N . MET A 1 221 ? -1.596 -5.376 11.525 1.00 98.62 221 MET A N 1
ATOM 1738 C CA . MET A 1 221 ? -2.920 -5.552 12.124 1.00 98.62 221 MET A CA 1
ATOM 1739 C C . MET A 1 221 ? -2.878 -6.495 13.330 1.00 98.62 221 MET A C 1
ATOM 1741 O O . MET A 1 221 ? -3.531 -6.206 14.334 1.00 98.62 221 MET A O 1
ATOM 1745 N N . ASP A 1 222 ? -2.057 -7.550 13.303 1.00 98.44 222 ASP A N 1
ATOM 1746 C CA . ASP A 1 222 ? -1.823 -8.397 14.479 1.00 98.44 222 ASP A CA 1
ATOM 1747 C C . ASP A 1 222 ? -1.200 -7.617 15.644 1.00 98.44 222 ASP A C 1
ATOM 1749 O O . ASP A 1 222 ? -1.655 -7.760 16.783 1.00 98.44 222 ASP A O 1
ATOM 1753 N N . VAL A 1 223 ? -0.230 -6.733 15.377 1.00 98.25 223 VAL A N 1
ATOM 1754 C CA . VAL A 1 223 ? 0.401 -5.878 16.405 1.00 98.25 223 VAL A CA 1
ATOM 1755 C C . VAL A 1 223 ? -0.639 -5.022 17.125 1.00 98.25 223 VAL A C 1
ATOM 1757 O O . VAL A 1 223 ? -0.630 -4.926 18.359 1.00 98.25 223 VAL A O 1
ATOM 1760 N N . VAL A 1 224 ? -1.580 -4.430 16.386 1.00 98.56 224 VAL A N 1
ATOM 1761 C CA . VAL A 1 224 ? -2.643 -3.600 16.972 1.00 98.56 224 VAL A CA 1
ATOM 1762 C C . VAL A 1 224 ? -3.905 -4.376 17.338 1.00 98.56 224 VAL A C 1
ATOM 1764 O O . VAL A 1 224 ? -4.823 -3.782 17.892 1.00 98.56 224 VAL A O 1
ATOM 1767 N N . GLY A 1 225 ? -3.941 -5.692 17.135 1.00 98.44 225 GLY A N 1
ATOM 1768 C CA . GLY A 1 225 ? -5.060 -6.550 17.520 1.00 98.44 225 GLY A CA 1
ATOM 1769 C C . GLY A 1 225 ? -6.295 -6.429 16.627 1.00 98.44 225 GLY A C 1
ATOM 1770 O O . GLY A 1 225 ? -7.373 -6.810 17.069 1.00 98.44 225 GLY A O 1
ATOM 1771 N N . ILE A 1 226 ? -6.184 -5.908 15.403 1.00 98.69 226 ILE A N 1
ATOM 1772 C CA . ILE A 1 226 ? -7.306 -5.913 14.454 1.00 98.69 226 ILE A CA 1
ATOM 1773 C C . ILE A 1 226 ? -7.427 -7.325 13.855 1.00 98.69 226 ILE A C 1
ATOM 1775 O O . ILE A 1 226 ? -6.474 -7.795 13.232 1.00 98.69 226 ILE A O 1
ATOM 1779 N N . PRO A 1 227 ? -8.562 -8.030 14.019 1.00 98.31 227 PRO A N 1
ATOM 1780 C CA . PRO A 1 227 ? -8.784 -9.309 13.349 1.00 98.31 227 PRO A CA 1
ATOM 1781 C C . PRO A 1 227 ? -8.882 -9.128 11.830 1.00 98.31 227 PRO A C 1
ATOM 1783 O O . PRO A 1 227 ? -9.473 -8.156 11.354 1.00 98.31 227 PRO A O 1
ATOM 1786 N N . TYR A 1 228 ? -8.344 -10.073 11.062 1.00 98.12 228 TYR A N 1
ATOM 1787 C CA . TYR A 1 228 ? -8.392 -10.045 9.601 1.00 98.12 228 TYR A CA 1
ATOM 1788 C C . TYR A 1 228 ? -8.568 -11.441 8.999 1.00 98.12 228 TYR A C 1
ATOM 1790 O O . TYR A 1 228 ? -8.298 -12.450 9.651 1.00 98.12 228 TYR A O 1
ATOM 1798 N N . ASP A 1 229 ? -9.017 -11.466 7.748 1.00 97.62 229 ASP A N 1
ATOM 1799 C CA . ASP A 1 229 ? -9.034 -12.625 6.860 1.00 97.62 229 ASP A CA 1
ATOM 1800 C C . ASP A 1 229 ? -8.258 -12.267 5.586 1.00 97.62 229 ASP A C 1
ATOM 1802 O O . ASP A 1 229 ? -8.703 -11.437 4.791 1.00 97.62 229 ASP A O 1
ATOM 1806 N N . LEU A 1 230 ? -7.058 -12.831 5.430 1.00 97.69 230 LEU A N 1
ATOM 1807 C CA . LEU A 1 230 ? -6.192 -12.565 4.283 1.00 97.69 230 LEU A CA 1
ATOM 1808 C C . LEU A 1 230 ? -6.482 -13.572 3.168 1.00 97.69 230 LEU A C 1
ATOM 1810 O O . LEU A 1 230 ? -6.162 -14.755 3.279 1.00 97.69 230 LEU A O 1
ATOM 1814 N N . GLN A 1 231 ? -7.032 -13.073 2.066 1.00 96.69 231 GLN A N 1
ATOM 1815 C CA . GLN A 1 231 ? -7.410 -13.851 0.896 1.00 96.69 231 GLN A CA 1
ATOM 1816 C C . GLN A 1 231 ? -6.454 -13.579 -0.267 1.00 96.69 231 GLN A C 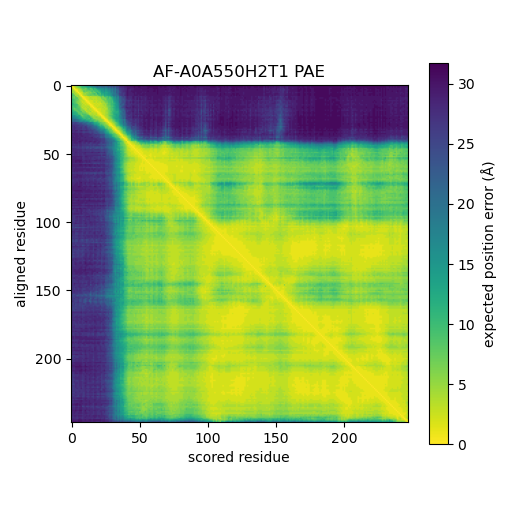1
ATOM 1818 O O . GLN A 1 231 ? -6.526 -12.555 -0.949 1.00 96.69 231 GLN A O 1
ATOM 1823 N N . GLU A 1 232 ? -5.564 -14.535 -0.512 1.00 96.25 232 GLU A N 1
ATOM 1824 C CA . GLU A 1 232 ? -4.659 -14.544 -1.660 1.00 96.25 232 GLU A CA 1
ATOM 1825 C C . GLU A 1 232 ? -5.277 -15.381 -2.782 1.00 96.25 232 GLU A C 1
ATOM 1827 O O . GLU A 1 232 ? -5.236 -16.612 -2.754 1.00 96.25 232 GLU A O 1
ATOM 1832 N N . VAL A 1 233 ? -5.902 -14.719 -3.755 1.00 94.75 233 VAL A N 1
ATOM 1833 C CA . VAL A 1 233 ? -6.720 -15.389 -4.779 1.00 94.75 233 VAL A CA 1
ATOM 1834 C C . VAL A 1 233 ? -6.362 -14.928 -6.196 1.00 94.75 233 VAL A C 1
ATOM 1836 O O . VAL A 1 233 ? -5.886 -13.811 -6.369 1.00 94.75 233 VAL A O 1
ATOM 1839 N N . PRO A 1 234 ? -6.600 -15.729 -7.248 1.00 92.56 234 PRO A N 1
ATOM 1840 C CA . PRO A 1 234 ? -6.383 -15.283 -8.624 1.00 92.56 234 PRO A CA 1
ATOM 1841 C C . PRO A 1 234 ? -7.248 -14.073 -8.991 1.00 92.56 234 PRO A C 1
ATOM 1843 O O . PRO A 1 234 ? -8.339 -13.878 -8.445 1.00 92.56 234 PRO A O 1
ATOM 1846 N N . ARG A 1 235 ? -6.830 -13.294 -9.990 1.00 89.94 235 ARG A N 1
ATOM 1847 C CA . ARG A 1 235 ? -7.572 -12.137 -10.521 1.00 89.94 235 ARG A CA 1
ATOM 1848 C C . ARG A 1 235 ? -9.015 -12.482 -10.879 1.00 89.94 235 ARG A C 1
ATOM 1850 O O . ARG A 1 235 ? -9.894 -11.641 -10.685 1.00 89.94 235 ARG A O 1
ATOM 1857 N N . SER A 1 236 ? -9.259 -13.678 -11.412 1.00 91.81 236 SER A N 1
ATOM 1858 C CA . SER A 1 236 ? -10.601 -14.146 -11.786 1.00 91.81 236 SER A CA 1
ATOM 1859 C C . SER A 1 236 ? -11.564 -14.240 -10.600 1.00 91.81 236 SER A C 1
ATOM 1861 O O . SER A 1 236 ? -12.769 -14.154 -10.810 1.00 91.81 236 SER A O 1
ATOM 1863 N N . VAL A 1 237 ? -11.040 -14.363 -9.377 1.00 94.06 237 VAL A N 1
ATOM 1864 C CA . VAL A 1 237 ? -11.796 -14.376 -8.118 1.00 94.06 237 VAL A CA 1
ATOM 1865 C C . VAL A 1 237 ? -11.761 -13.000 -7.450 1.00 94.06 237 VAL A C 1
ATOM 1867 O O . VAL A 1 237 ? -12.804 -12.474 -7.082 1.00 94.06 237 VAL A O 1
ATOM 1870 N N . ALA A 1 238 ? -10.586 -12.364 -7.366 1.00 92.94 238 ALA A N 1
ATOM 1871 C CA . ALA A 1 238 ? -10.442 -11.045 -6.745 1.00 92.94 238 ALA A CA 1
ATOM 1872 C C . ALA A 1 238 ? -11.294 -9.965 -7.438 1.00 92.94 238 ALA A C 1
ATOM 1874 O O . ALA A 1 238 ? -11.848 -9.096 -6.773 1.00 92.94 238 ALA A O 1
ATOM 1875 N N . SER A 1 239 ? -11.390 -9.990 -8.774 1.00 92.06 239 SER A N 1
ATOM 1876 C CA . SER A 1 239 ? -12.075 -8.921 -9.516 1.00 92.06 239 SER A CA 1
ATOM 1877 C C . SER A 1 239 ? -13.588 -8.892 -9.242 1.00 92.06 239 SER A C 1
ATOM 1879 O O . SER A 1 239 ? -14.085 -7.810 -8.934 1.00 92.06 239 SER A O 1
ATOM 1881 N N . PRO A 1 240 ? -14.332 -10.019 -9.301 1.00 93.19 240 PRO A N 1
ATOM 1882 C CA . PRO A 1 240 ? -15.725 -10.053 -8.849 1.00 93.19 240 PRO A CA 1
ATOM 1883 C C . PRO A 1 240 ? -15.916 -9.591 -7.399 1.00 93.19 240 PRO A C 1
ATOM 1885 O O . PRO A 1 240 ? -16.747 -8.714 -7.167 1.00 93.19 240 PRO A O 1
ATOM 1888 N N . LEU A 1 241 ? -15.099 -10.095 -6.464 1.00 91.50 241 LEU A N 1
ATOM 1889 C CA . LEU A 1 241 ? -15.193 -9.742 -5.041 1.00 91.50 241 LEU A CA 1
ATOM 1890 C C . LEU A 1 241 ? -15.061 -8.232 -4.813 1.00 91.50 241 LEU A C 1
ATOM 1892 O O . LEU A 1 241 ? -15.864 -7.627 -4.110 1.00 91.50 241 LEU A O 1
ATOM 1896 N N . VAL A 1 242 ? -14.078 -7.600 -5.459 1.00 88.75 242 VAL A N 1
ATOM 1897 C CA . VAL A 1 242 ? -13.784 -6.173 -5.267 1.00 88.75 242 VAL A CA 1
ATOM 1898 C C . VAL A 1 242 ? -14.750 -5.269 -6.039 1.00 88.75 242 VAL A C 1
ATOM 1900 O O . VAL A 1 242 ? -15.204 -4.259 -5.504 1.00 88.75 242 VAL A O 1
ATOM 1903 N N . PHE A 1 243 ? -15.055 -5.583 -7.302 1.00 87.69 243 PHE A N 1
ATOM 1904 C CA . PHE A 1 243 ? -15.787 -4.660 -8.181 1.00 87.69 243 PHE A CA 1
ATOM 1905 C C . PHE A 1 243 ? -17.299 -4.885 -8.221 1.00 87.69 243 PHE A C 1
ATOM 1907 O O . PHE A 1 243 ? -18.027 -3.940 -8.520 1.00 87.69 243 PHE A O 1
ATOM 1914 N N . LEU A 1 244 ? -17.771 -6.111 -7.983 1.00 87.62 244 LEU A N 1
ATOM 1915 C CA . LEU A 1 244 ? -19.186 -6.468 -8.126 1.00 87.62 244 LEU A CA 1
ATOM 1916 C C . LEU A 1 244 ? -19.838 -6.729 -6.773 1.00 87.62 244 LEU A C 1
ATOM 1918 O O . LEU A 1 244 ? -20.888 -6.165 -6.483 1.00 87.62 244 LEU A O 1
ATOM 1922 N N . GLU A 1 245 ? -19.217 -7.583 -5.966 1.00 87.19 245 GLU A N 1
ATOM 1923 C CA . GLU A 1 245 ? -19.751 -8.015 -4.668 1.00 87.19 245 GLU A CA 1
ATOM 1924 C C . GLU A 1 245 ? -19.434 -6.990 -3.572 1.00 87.19 245 GLU A C 1
ATOM 1926 O O . GLU A 1 245 ? -20.219 -6.802 -2.641 1.00 87.19 245 GLU A O 1
ATOM 1931 N N . GLN A 1 246 ? -18.327 -6.258 -3.753 1.00 78.25 246 GLN A N 1
ATOM 1932 C CA . GLN A 1 246 ? -17.823 -5.238 -2.839 1.00 78.25 246 GLN A CA 1
ATOM 1933 C C . GLN A 1 246 ? -17.647 -5.785 -1.422 1.00 78.25 246 GLN A C 1
ATOM 1935 O O . GLN A 1 246 ? -18.095 -5.153 -0.457 1.00 78.25 246 GLN A O 1
ATOM 1940 N N . ASP A 1 247 ? -17.051 -6.977 -1.336 1.00 61.06 247 ASP A N 1
ATOM 1941 C CA . ASP A 1 247 ? -16.876 -7.723 -0.090 1.00 61.06 247 ASP A CA 1
ATOM 1942 C C . ASP A 1 247 ? -15.862 -7.130 0.900 1.00 61.06 247 ASP A C 1
ATOM 1944 O O . ASP A 1 247 ? -14.865 -6.520 0.462 1.00 61.06 247 ASP A O 1
#

Mean predicted aligned error: 10.85 Å

pLDDT: mean 86.39, std 15.22, range [43.41, 98.88]